Protein AF-A0A355U7W8-F1 (afdb_monomer_lite)

Radius of gyration: 29.79 Å; chains: 1; bounding box: 51×40×94 Å

pLDDT: mean 82.36, std 9.39, range [50.38, 96.31]

Sequence (197 aa):
SVRMRPAGIFSVNQQIDNDLMILPIEQMRQLLGYEDEVSGVEIRLVEGSTTKDVRTAIKHIQKELGPDFKVLDRFRQNPSLYKMMRYEKAAIYIILIFVIIIIALNIFGSITMLIIEKKDDIETFRSLGATDKMLRCTFTLEGWLISLLGLAAGLVIGIGFSLAQQHFGFIKMPGSFLVNAYPVILQWQDVLATIAG

Foldseek 3Di:
DDDDDDPDADDFDPVCRVPDDDDDPVVVCVVVVHDPDDPDDDDDDDPPDDPVNLVVVLVVVCVVVDDVDDRDDPCRVCVPVNVVVVVVVVVVVVVVVVVVVVVVVVVVVVLVVVCVVCVVVVVVVVVVVDDPVNVVVVSVVVVVVVVVVVLVVVLCVVVVVLVCCVVVQPAADPGPDPGGHDDDDDDVVVVVVSVVD

Secondary structure (DSSP, 8-state):
-----------S-HHHHTT-----HHHHHHHHT-SS--S----PPPTT--HHHHHHHHHHHHHHH-TTS----HHHH-HHHHHHHHHHHHHHHHHHHHHHHHHHHHHHHHHHHHHHHTHHHHHHHHHTT--HHHHHHHHHHHHHHHHHHHHHHHHHHHHHHHHHHHHH--SBPSSS-S--B------HHHHHHHHH-

Structure (mmCIF, N/CA/C/O backbone):
data_AF-A0A355U7W8-F1
#
_entry.id   AF-A0A355U7W8-F1
#
loop_
_atom_site.group_PDB
_atom_site.id
_atom_site.type_symbol
_atom_site.label_atom_id
_atom_site.label_alt_id
_atom_site.label_comp_id
_atom_site.label_asym_id
_atom_site.label_entity_id
_atom_site.label_seq_id
_atom_site.pdbx_PDB_ins_code
_atom_site.Cartn_x
_atom_site.Cartn_y
_atom_site.Cartn_z
_atom_site.occupancy
_atom_site.B_iso_or_equiv
_atom_site.auth_seq_id
_atom_site.auth_comp_id
_atom_site.auth_asym_id
_atom_site.auth_atom_id
_atom_site.pdbx_PDB_model_num
ATOM 1 N N . SER A 1 1 ? -21.796 -11.053 49.769 1.00 58.94 1 SER A N 1
ATOM 2 C CA . SER A 1 1 ? -21.151 -11.898 48.745 1.00 58.94 1 SER A CA 1
ATOM 3 C C . SER A 1 1 ? -22.095 -12.023 47.565 1.00 58.94 1 SER A C 1
ATOM 5 O O . SER A 1 1 ? -23.235 -12.437 47.747 1.00 58.94 1 SER A O 1
ATOM 7 N N . VAL A 1 2 ? -21.668 -11.606 46.374 1.00 71.81 2 VAL A N 1
ATOM 8 C CA . VAL A 1 2 ? -22.492 -11.730 45.163 1.00 71.81 2 VAL A CA 1
ATOM 9 C C . VAL A 1 2 ? -22.296 -13.143 44.613 1.00 71.81 2 VAL A C 1
ATOM 11 O O . VAL A 1 2 ? -21.166 -13.559 44.368 1.00 71.81 2 VAL A O 1
ATOM 14 N N . ARG A 1 3 ? -23.376 -13.922 44.491 1.00 76.38 3 ARG A N 1
ATOM 15 C CA . ARG A 1 3 ? -23.336 -15.273 43.910 1.00 76.38 3 ARG A CA 1
ATOM 16 C C . ARG A 1 3 ? -23.758 -15.190 42.452 1.00 76.38 3 ARG A C 1
ATOM 18 O O . ARG A 1 3 ? -24.881 -14.781 42.178 1.00 76.38 3 ARG A O 1
ATOM 25 N N . MET A 1 4 ? -22.887 -15.614 41.541 1.00 76.50 4 MET A N 1
ATOM 26 C CA . MET A 1 4 ? -23.181 -15.657 40.107 1.00 76.50 4 MET A CA 1
ATOM 27 C C . MET A 1 4 ? -22.922 -17.048 39.538 1.00 76.50 4 MET A C 1
ATOM 29 O O . MET A 1 4 ? -22.100 -17.803 40.058 1.00 76.50 4 MET A O 1
ATOM 33 N N . ARG A 1 5 ? -23.659 -17.393 38.480 1.00 83.06 5 ARG A N 1
ATOM 34 C CA . ARG A 1 5 ? -23.471 -18.624 37.708 1.00 83.06 5 ARG A CA 1
ATOM 35 C C . ARG A 1 5 ? -22.907 -18.262 36.333 1.00 83.06 5 ARG A C 1
ATOM 37 O O . ARG A 1 5 ? -23.399 -17.301 35.745 1.00 83.06 5 ARG A O 1
ATOM 44 N N . PRO A 1 6 ? -21.914 -19.002 35.817 1.00 84.56 6 PRO A N 1
ATOM 45 C CA . PRO A 1 6 ? -21.398 -18.761 34.477 1.00 84.56 6 PRO A CA 1
ATOM 46 C C . PRO A 1 6 ? -22.497 -19.030 33.442 1.00 84.56 6 PRO A C 1
ATOM 48 O O . PRO A 1 6 ? -23.112 -20.096 33.453 1.00 84.56 6 PRO A O 1
ATOM 51 N N . ALA A 1 7 ? -22.753 -18.052 32.571 1.00 85.56 7 ALA A N 1
ATOM 52 C CA . ALA A 1 7 ? -23.734 -18.166 31.487 1.00 85.56 7 ALA A CA 1
ATOM 53 C C . ALA A 1 7 ? -23.111 -18.693 30.181 1.00 85.56 7 ALA A C 1
ATOM 55 O O . ALA A 1 7 ? -23.798 -19.313 29.376 1.00 85.56 7 ALA A O 1
ATOM 56 N N . GLY A 1 8 ? -21.810 -18.471 29.978 1.00 83.62 8 GLY A N 1
ATOM 57 C CA . GLY A 1 8 ? -21.078 -18.899 28.792 1.00 83.62 8 GLY A CA 1
ATOM 58 C C . GLY A 1 8 ? -19.585 -18.620 28.921 1.00 83.62 8 GLY A C 1
ATOM 59 O O . GLY A 1 8 ? -19.156 -17.905 29.826 1.00 83.62 8 GLY A O 1
ATOM 60 N N . ILE A 1 9 ? -18.806 -19.203 28.015 1.00 83.12 9 ILE A N 1
ATOM 61 C CA . ILE A 1 9 ? -17.365 -18.980 27.888 1.00 83.12 9 ILE A CA 1
ATOM 62 C C . ILE A 1 9 ? -17.127 -18.507 26.458 1.00 83.12 9 ILE A C 1
ATOM 64 O O . ILE A 1 9 ? -17.680 -19.077 25.518 1.00 83.12 9 ILE A O 1
ATOM 68 N N . PHE A 1 10 ? -16.325 -17.462 26.298 1.00 78.12 10 PHE A N 1
ATOM 69 C CA . PHE A 1 10 ? -15.858 -16.992 25.000 1.00 78.12 10 PHE A CA 1
ATOM 70 C C . PHE A 1 10 ? -14.330 -16.995 25.007 1.00 78.12 10 PHE A C 1
ATOM 72 O O . PHE A 1 10 ? -13.718 -16.847 26.062 1.00 78.12 10 PHE A O 1
ATOM 79 N N . SER A 1 11 ? -13.728 -17.200 23.839 1.00 74.25 11 SER A N 1
ATOM 80 C CA . SER A 1 11 ? -12.277 -17.160 23.672 1.00 74.25 11 SER A CA 1
ATOM 81 C C . SER A 1 11 ? -11.942 -16.319 22.453 1.00 74.25 11 SER A C 1
ATOM 83 O O . SER A 1 11 ? -12.490 -16.539 21.370 1.00 74.25 11 SER A O 1
ATOM 85 N N . VAL A 1 12 ? -11.088 -15.317 22.655 1.00 69.88 12 VAL A N 1
ATOM 86 C CA . VAL A 1 12 ? -10.624 -14.404 21.602 1.00 69.88 12 VAL A CA 1
ATOM 87 C C . VAL A 1 12 ? -9.103 -14.455 21.514 1.00 69.88 12 VAL A C 1
ATOM 89 O O . VAL A 1 12 ? -8.547 -14.597 20.426 1.00 69.88 12 VAL A O 1
ATOM 92 N N . ASN A 1 13 ? -8.416 -14.342 22.651 1.00 64.81 13 ASN A N 1
ATOM 93 C CA . ASN A 1 13 ? -6.959 -14.396 22.744 1.00 64.81 13 ASN A CA 1
ATOM 94 C C . ASN A 1 13 ? -6.570 -14.691 24.198 1.00 64.81 13 ASN A C 1
ATOM 96 O O . ASN A 1 13 ? -7.091 -14.040 25.096 1.00 64.81 13 ASN A O 1
ATOM 100 N N . GLN A 1 14 ? -5.589 -15.569 24.430 1.00 66.88 14 GLN A N 1
ATOM 101 C CA . GLN A 1 14 ? -5.079 -15.924 25.765 1.00 66.8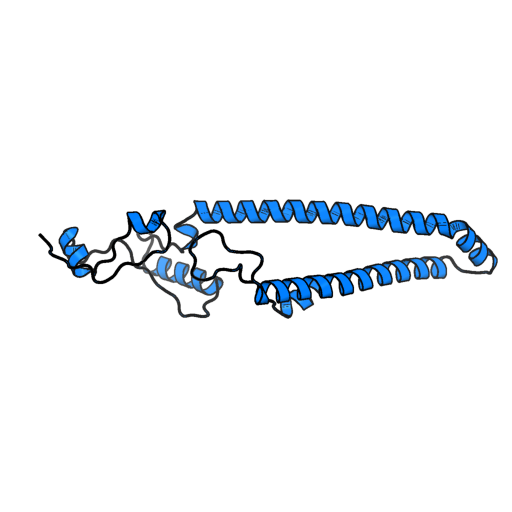8 14 GLN A CA 1
ATOM 102 C C . GLN A 1 14 ? -4.806 -14.724 26.686 1.00 66.88 14 GLN A C 1
ATOM 104 O O . GLN A 1 14 ? -5.043 -14.813 27.885 1.00 66.88 14 GLN A O 1
ATOM 109 N N . GLN A 1 15 ? -4.319 -13.600 26.150 1.00 60.69 15 GLN A N 1
ATOM 110 C CA . GLN A 1 15 ? -4.075 -12.392 26.951 1.00 60.69 15 GLN A CA 1
ATOM 111 C C . GLN A 1 15 ? -5.350 -11.709 27.453 1.00 60.69 15 GLN A C 1
ATOM 113 O O . GLN A 1 15 ? -5.332 -11.113 28.520 1.00 60.69 15 GLN A O 1
ATOM 118 N N . ILE A 1 16 ? -6.435 -11.765 26.684 1.00 66.25 16 ILE A N 1
ATOM 119 C CA . ILE A 1 16 ? -7.718 -11.161 27.059 1.00 66.25 16 ILE A CA 1
ATOM 120 C C . ILE A 1 16 ? -8.519 -12.151 27.908 1.00 66.25 16 ILE A C 1
ATOM 122 O O . ILE A 1 16 ? -9.101 -11.769 28.916 1.00 66.25 16 ILE A O 1
ATOM 126 N N . ASP A 1 17 ? -8.503 -13.427 27.529 1.00 75.75 17 ASP A N 1
ATOM 127 C CA . ASP A 1 17 ? -9.322 -14.478 28.133 1.00 75.75 17 ASP A CA 1
ATOM 128 C C . ASP A 1 17 ? -8.963 -14.739 29.611 1.00 75.75 17 ASP A C 1
ATOM 130 O O . ASP A 1 17 ? -9.827 -15.143 30.385 1.00 75.75 17 ASP A O 1
ATOM 134 N N . ASN A 1 18 ? -7.712 -14.487 30.019 1.00 76.00 18 ASN A N 1
ATOM 135 C CA . ASN A 1 18 ? -7.270 -14.700 31.402 1.00 76.00 18 ASN A CA 1
ATOM 136 C C . ASN A 1 18 ? -7.756 -13.619 32.382 1.00 76.00 18 ASN A C 1
ATOM 138 O O . ASN A 1 18 ? -7.948 -13.921 33.558 1.00 76.00 18 ASN A O 1
ATOM 142 N N . ASP A 1 19 ? -7.976 -12.390 31.905 1.00 78.38 19 ASP A N 1
ATOM 143 C CA . ASP A 1 19 ? -8.228 -11.226 32.768 1.00 78.38 19 ASP A CA 1
ATOM 144 C C . ASP A 1 19 ? -9.628 -10.613 32.569 1.00 78.38 19 ASP A C 1
ATOM 146 O O . ASP A 1 19 ? -10.032 -9.717 33.315 1.00 78.38 19 ASP A O 1
ATOM 150 N N . LEU A 1 20 ? -10.391 -11.074 31.570 1.00 81.88 20 LEU A N 1
ATOM 151 C CA . LEU A 1 20 ? -11.679 -10.488 31.207 1.00 81.88 20 LEU A CA 1
ATOM 152 C C . LEU A 1 20 ? -12.860 -11.300 31.755 1.00 81.88 20 LEU A C 1
ATOM 154 O O . LEU A 1 20 ? -13.132 -12.418 31.324 1.00 81.88 20 LEU A O 1
ATOM 158 N N . MET A 1 21 ? -13.639 -10.682 32.644 1.00 83.19 21 MET A N 1
ATOM 159 C CA . MET A 1 21 ? -14.931 -11.196 33.102 1.00 83.19 21 MET A CA 1
ATOM 160 C C . MET A 1 21 ? -16.037 -10.197 32.757 1.00 83.19 21 MET A C 1
ATOM 162 O O . MET A 1 21 ? -15.952 -9.024 33.115 1.00 83.19 21 MET A O 1
ATOM 166 N N . ILE A 1 22 ? -17.085 -10.660 32.072 1.00 86.44 22 ILE A N 1
ATOM 167 C CA . ILE A 1 22 ? -18.239 -9.829 31.704 1.00 86.44 22 ILE A CA 1
ATOM 168 C C . ILE A 1 22 ? -19.376 -10.106 32.683 1.00 86.44 22 ILE A C 1
ATOM 170 O O . ILE A 1 22 ? -19.817 -11.245 32.829 1.00 86.44 22 ILE A O 1
ATOM 174 N N . LEU A 1 23 ? -19.851 -9.051 33.338 1.00 88.19 23 LEU A N 1
ATOM 175 C CA . LEU A 1 23 ? -20.920 -9.079 34.333 1.00 88.19 23 LEU A CA 1
ATOM 176 C C . LEU A 1 23 ? -21.924 -7.960 34.019 1.00 88.19 23 LEU A C 1
ATOM 178 O O . LEU A 1 23 ? -21.521 -6.947 33.440 1.00 88.19 23 LEU A O 1
ATOM 182 N N . PRO A 1 24 ? -23.207 -8.090 34.399 1.00 88.75 24 PRO A N 1
ATOM 183 C CA . PRO A 1 24 ? -24.126 -6.968 34.295 1.00 88.75 24 PRO A CA 1
ATOM 184 C C . PRO A 1 24 ? -23.727 -5.848 35.275 1.00 88.75 24 PRO A C 1
ATOM 186 O O . PRO A 1 24 ? -23.077 -6.071 36.306 1.00 88.75 24 PRO A O 1
ATOM 189 N N . ILE A 1 25 ? -24.039 -4.609 34.893 1.00 88.06 25 ILE A N 1
ATOM 190 C CA . ILE A 1 25 ? -23.455 -3.409 35.503 1.00 88.06 25 ILE A CA 1
ATOM 191 C C . ILE A 1 25 ? -23.903 -3.220 36.951 1.00 88.06 25 ILE A C 1
ATOM 193 O O . ILE A 1 25 ? -23.119 -2.776 37.787 1.00 88.06 25 ILE A O 1
ATOM 197 N N . GLU A 1 26 ? -25.126 -3.624 37.276 1.00 88.06 26 GLU A N 1
ATOM 198 C CA . GLU A 1 26 ? -25.707 -3.519 38.610 1.00 88.06 26 GLU A CA 1
ATOM 199 C C . GLU A 1 26 ? -24.916 -4.357 39.620 1.00 88.06 26 GLU A C 1
ATOM 201 O O . GLU A 1 26 ? -24.630 -3.902 40.729 1.00 88.06 26 GLU A O 1
ATOM 206 N N . GLN A 1 27 ? -24.499 -5.567 39.233 1.00 87.94 27 GLN A N 1
ATOM 207 C CA . GLN A 1 27 ? -23.702 -6.423 40.109 1.00 87.94 27 GLN A CA 1
ATOM 208 C C . GLN A 1 27 ? -22.259 -5.934 40.201 1.00 87.94 27 GLN A C 1
ATOM 210 O O . GLN A 1 27 ? -21.664 -6.020 41.274 1.00 87.94 27 GLN A O 1
ATOM 215 N N . MET A 1 28 ? -21.698 -5.401 39.111 1.00 88.00 28 MET A N 1
ATOM 216 C CA . MET A 1 28 ? -20.361 -4.807 39.147 1.00 88.00 28 MET A CA 1
ATOM 217 C C . MET A 1 28 ? -20.319 -3.585 40.074 1.00 88.00 28 MET A C 1
ATOM 219 O O . MET A 1 28 ? -19.401 -3.465 40.883 1.00 88.00 28 MET A O 1
ATOM 223 N N . ARG A 1 29 ? -21.346 -2.727 40.027 1.00 89.25 29 ARG A N 1
ATOM 224 C CA . ARG A 1 29 ? -21.512 -1.590 40.945 1.00 89.25 29 ARG A CA 1
ATOM 225 C C . ARG A 1 29 ? -21.573 -2.051 42.399 1.00 89.25 29 ARG A C 1
ATOM 227 O O . ARG A 1 29 ? -20.824 -1.542 43.226 1.00 89.25 29 ARG A O 1
ATOM 234 N N . GLN A 1 30 ? -22.355 -3.092 42.696 1.00 87.62 30 GLN A N 1
ATOM 235 C CA . GLN A 1 30 ? -22.422 -3.665 44.044 1.00 87.62 30 GLN A CA 1
ATOM 236 C C . GLN A 1 30 ? -21.077 -4.251 44.518 1.00 87.62 30 GLN A C 1
ATOM 238 O O . GLN A 1 30 ? -20.753 -4.160 45.700 1.00 87.62 30 GLN A O 1
ATOM 243 N N . LEU A 1 31 ? -20.298 -4.859 43.617 1.00 86.50 31 LEU A N 1
ATOM 244 C CA . LEU A 1 31 ? -18.975 -5.412 43.930 1.00 86.50 31 LEU A CA 1
ATOM 245 C C . LEU A 1 31 ? -17.923 -4.326 44.185 1.00 86.50 31 LEU A C 1
ATOM 247 O O . LEU A 1 31 ? -17.074 -4.509 45.054 1.00 86.50 31 LEU A O 1
ATOM 251 N N . LEU A 1 32 ? -17.979 -3.219 43.441 1.00 86.75 32 LEU A N 1
ATOM 252 C CA . LEU A 1 32 ? -17.056 -2.086 43.573 1.00 86.75 32 LEU A CA 1
ATOM 253 C C . LEU A 1 32 ? -17.478 -1.071 44.646 1.00 86.75 32 LEU A C 1
ATOM 255 O O . LEU A 1 32 ? -16.682 -0.207 45.002 1.00 86.75 32 LEU A O 1
ATOM 259 N N . GLY A 1 33 ? -18.703 -1.176 45.170 1.00 87.75 33 GLY A N 1
ATOM 260 C CA . GLY A 1 33 ? -19.258 -0.212 46.120 1.00 87.75 33 GLY A CA 1
ATOM 261 C C . GLY A 1 33 ? -19.693 1.105 45.472 1.00 87.75 33 GLY A C 1
ATOM 262 O O . GLY A 1 33 ? -19.694 2.133 46.140 1.00 87.75 33 GLY A O 1
ATOM 263 N N . TYR A 1 34 ? -20.039 1.085 44.184 1.00 88.81 34 TYR A N 1
ATOM 264 C CA . TYR A 1 34 ? -20.578 2.241 43.466 1.00 88.81 34 TYR A CA 1
ATOM 265 C C . TYR A 1 34 ? -22.101 2.284 43.578 1.00 88.81 34 TYR A C 1
ATOM 267 O O . TYR A 1 34 ? -22.757 1.247 43.481 1.00 88.81 34 TYR A O 1
ATOM 275 N N . GLU A 1 35 ? -22.665 3.484 43.728 1.00 81.69 35 GLU A N 1
ATOM 276 C CA . GLU A 1 35 ? -24.120 3.672 43.685 1.00 81.69 35 GLU A CA 1
ATOM 277 C C . GLU A 1 35 ? -24.606 3.870 42.245 1.00 81.69 35 GLU A C 1
ATOM 279 O O . GLU A 1 35 ? -25.330 3.025 41.717 1.00 81.69 35 GLU A O 1
ATOM 284 N N . ASP A 1 36 ? -24.141 4.925 41.568 1.00 85.12 36 ASP A N 1
ATOM 285 C CA . ASP A 1 36 ? -24.513 5.203 40.169 1.00 85.12 36 ASP A CA 1
ATOM 286 C C . ASP A 1 36 ? -23.322 5.552 39.255 1.00 85.12 36 ASP A C 1
ATOM 288 O O . ASP A 1 36 ? -23.472 5.874 38.077 1.00 85.12 36 ASP A O 1
ATOM 292 N N . GLU A 1 37 ? -22.103 5.444 39.776 1.00 85.38 37 GLU A N 1
ATOM 293 C CA . GLU A 1 37 ? -20.884 5.792 39.050 1.00 85.38 37 GLU A CA 1
ATOM 294 C C . GLU A 1 37 ? -20.506 4.722 38.011 1.00 85.38 37 GLU A C 1
ATOM 296 O O . GLU A 1 37 ? -20.802 3.528 38.153 1.00 85.38 37 GLU A O 1
ATOM 301 N N . VAL A 1 38 ? -19.832 5.157 36.942 1.00 85.88 38 VAL A N 1
ATOM 302 C CA . VAL A 1 38 ? -19.275 4.286 35.899 1.00 85.88 38 VAL A CA 1
ATOM 303 C C . VAL A 1 38 ? -17.861 4.735 35.548 1.00 85.88 38 VAL A C 1
ATOM 305 O O . VAL A 1 38 ? -17.587 5.926 35.432 1.00 85.88 38 VAL A O 1
ATOM 308 N N . SER A 1 39 ? -16.950 3.781 35.351 1.00 84.81 39 SER A N 1
ATOM 309 C CA . SER A 1 39 ? -15.549 4.088 35.020 1.00 84.81 39 SER A CA 1
ATOM 310 C C . SER A 1 39 ? -15.367 4.603 33.587 1.00 84.81 39 SER A C 1
ATOM 312 O O . SER A 1 39 ? -14.368 5.250 33.280 1.00 84.81 39 SER A O 1
ATOM 314 N N . GLY A 1 40 ? -16.314 4.311 32.695 1.00 85.38 40 GLY A N 1
ATOM 315 C CA . GLY A 1 40 ? -16.285 4.756 31.310 1.00 85.38 40 GLY A CA 1
ATOM 316 C C . GLY A 1 40 ? -17.545 4.349 30.558 1.00 85.38 40 GLY A C 1
ATOM 317 O O . GLY A 1 40 ? -18.236 3.407 30.941 1.00 85.38 40 GLY A O 1
ATOM 318 N N . VAL A 1 41 ? -17.829 5.072 29.478 1.00 85.38 41 VAL A N 1
ATOM 319 C CA . VAL A 1 41 ? -18.946 4.789 28.576 1.00 85.38 41 VAL A CA 1
ATOM 320 C C . VAL A 1 41 ? -18.375 4.497 27.199 1.00 85.38 41 VAL A C 1
ATOM 322 O O . VAL A 1 41 ? -17.641 5.311 26.635 1.00 85.38 41 VAL A O 1
ATOM 325 N N . GLU A 1 42 ? -18.706 3.331 26.655 1.00 86.38 42 GLU A N 1
ATOM 326 C CA . GLU A 1 42 ? -18.348 2.972 25.289 1.00 86.38 42 GLU A CA 1
ATOM 327 C C . GLU A 1 42 ? -19.497 3.340 24.348 1.00 86.38 42 GLU A C 1
ATOM 329 O O . GLU A 1 42 ? -20.623 2.871 24.501 1.00 86.38 42 GLU A O 1
ATOM 334 N N . ILE A 1 43 ? -19.213 4.192 23.363 1.00 84.31 43 ILE A N 1
ATOM 335 C CA . ILE A 1 43 ? -20.191 4.612 22.358 1.00 84.31 43 ILE A CA 1
ATOM 336 C C . ILE A 1 43 ? -19.815 3.963 21.032 1.00 84.31 43 ILE A C 1
ATOM 338 O O . ILE A 1 43 ? -18.744 4.217 20.474 1.00 84.31 43 ILE A O 1
ATOM 342 N N . ARG A 1 44 ? -20.720 3.139 20.505 1.00 83.81 44 ARG A N 1
ATOM 343 C CA . ARG A 1 44 ? -20.585 2.539 19.179 1.00 83.81 44 ARG A CA 1
ATOM 344 C C . ARG A 1 44 ? -21.365 3.365 18.161 1.00 83.81 44 ARG A C 1
ATOM 346 O O . ARG A 1 44 ? -22.558 3.591 18.325 1.00 83.81 44 ARG A O 1
ATOM 353 N N . LEU A 1 45 ? -20.681 3.811 17.112 1.00 82.06 45 LEU A N 1
ATOM 354 C CA . LEU A 1 45 ? -21.309 4.493 15.979 1.00 82.06 45 LEU A CA 1
ATOM 355 C C . LEU A 1 45 ? -22.011 3.484 15.062 1.00 82.06 45 LEU A C 1
ATOM 357 O O . LEU A 1 45 ? -21.640 2.310 15.023 1.00 82.06 45 LEU A O 1
ATOM 361 N N . VAL A 1 46 ? -23.013 3.965 14.325 1.00 85.31 46 VAL A N 1
ATOM 362 C CA . VAL A 1 46 ? -23.785 3.169 13.359 1.00 85.31 46 VAL A CA 1
ATOM 363 C C . VAL A 1 46 ? -22.866 2.620 12.260 1.00 85.31 46 VAL A C 1
ATOM 365 O O . VAL A 1 46 ? -21.919 3.286 11.828 1.00 85.31 46 VAL A O 1
ATOM 368 N N . GLU A 1 47 ? -23.146 1.396 11.808 1.00 75.56 47 GLU A N 1
ATOM 369 C CA . GLU A 1 47 ? -22.422 0.759 10.705 1.00 75.56 47 GLU A CA 1
ATOM 370 C C . GLU A 1 47 ? -22.431 1.652 9.450 1.00 75.56 47 GLU A C 1
ATOM 372 O O . GLU A 1 47 ? -23.463 2.194 9.063 1.00 75.56 47 GLU A O 1
ATOM 377 N N . GLY A 1 48 ? -21.258 1.848 8.837 1.00 70.75 48 GLY A N 1
ATOM 378 C CA . GLY A 1 48 ? -21.069 2.754 7.693 1.00 70.75 48 GLY A CA 1
ATOM 379 C C . GLY A 1 48 ? -20.506 4.141 8.033 1.00 70.75 48 GLY A C 1
ATOM 380 O O . GLY A 1 48 ? -20.186 4.903 7.124 1.00 70.75 48 GLY A O 1
ATOM 381 N N . SER A 1 49 ? -20.315 4.474 9.315 1.00 74.81 49 SER A N 1
ATOM 382 C CA . SER A 1 49 ? -19.662 5.731 9.713 1.00 74.81 49 SER A CA 1
ATOM 383 C C . SER A 1 49 ? -18.197 5.802 9.250 1.00 74.81 49 SER A C 1
ATOM 385 O O . SER A 1 49 ? -17.424 4.855 9.436 1.00 74.81 49 SER A O 1
ATOM 387 N N . THR A 1 50 ? -17.786 6.937 8.685 1.00 74.38 50 THR A N 1
ATOM 388 C CA . THR A 1 50 ? -16.420 7.170 8.196 1.00 74.38 50 THR A CA 1
ATOM 389 C C . THR A 1 50 ? -15.486 7.574 9.344 1.00 74.38 50 THR A C 1
ATOM 391 O O . THR A 1 50 ? -15.902 8.122 10.364 1.00 74.38 50 THR A O 1
ATOM 394 N N . THR A 1 51 ? -14.171 7.401 9.172 1.00 73.50 51 THR A N 1
ATOM 395 C CA . THR A 1 51 ? -13.145 7.888 10.123 1.00 73.50 51 THR A CA 1
ATOM 396 C C . THR A 1 51 ? -13.234 9.393 10.417 1.00 73.50 51 THR A C 1
ATOM 398 O O . THR A 1 51 ? -12.811 9.842 11.485 1.00 73.50 51 THR A O 1
ATOM 401 N N . LYS A 1 52 ? -13.791 10.181 9.489 1.00 77.31 52 LYS A N 1
ATOM 402 C CA . LYS A 1 52 ? -14.096 11.603 9.690 1.00 77.31 52 LYS A CA 1
ATOM 403 C C . LYS A 1 52 ? -15.233 11.797 10.695 1.00 77.31 52 LYS A C 1
ATOM 405 O O . LYS A 1 52 ? -15.086 12.622 11.592 1.00 77.31 52 LYS A O 1
ATOM 410 N N . ASP A 1 53 ? -16.287 10.993 10.607 1.00 80.38 53 ASP A N 1
ATOM 411 C CA . ASP A 1 53 ? -17.462 11.075 11.482 1.00 80.38 53 ASP A CA 1
ATOM 412 C C . ASP A 1 53 ? -17.089 10.752 12.929 1.00 80.38 53 ASP A C 1
ATOM 414 O O . ASP A 1 53 ? -17.465 11.480 13.843 1.00 80.38 53 ASP A O 1
ATOM 418 N N . VAL A 1 54 ? -16.228 9.746 13.125 1.00 79.94 54 VAL A N 1
ATOM 419 C CA . VAL A 1 54 ? -15.657 9.398 14.439 1.00 79.94 54 VAL A CA 1
ATOM 420 C C . VAL A 1 54 ? -14.942 10.600 15.063 1.00 79.94 54 VAL A C 1
ATOM 422 O O . VAL A 1 54 ? -15.155 10.928 16.228 1.00 79.94 54 VAL A O 1
ATOM 425 N N . ARG A 1 55 ? -14.096 11.297 14.291 1.00 81.44 55 ARG A N 1
ATOM 426 C CA . ARG A 1 55 ? -13.352 12.466 14.788 1.00 81.44 55 ARG A CA 1
ATOM 427 C C . ARG A 1 55 ? -14.273 13.636 15.118 1.00 81.44 55 ARG A C 1
ATOM 429 O O . ARG A 1 55 ? -14.009 14.345 16.088 1.00 81.44 55 ARG A O 1
ATOM 436 N N . THR A 1 56 ? -15.314 13.853 14.320 1.00 83.69 56 THR A N 1
ATOM 437 C CA . THR A 1 56 ? -16.303 14.909 14.561 1.00 83.69 56 THR A CA 1
ATOM 438 C C . THR A 1 56 ? -17.120 14.610 15.814 1.00 83.69 56 THR A C 1
ATOM 440 O O . THR A 1 56 ? -17.235 15.483 16.670 1.00 83.69 56 THR A O 1
ATOM 443 N N . ALA A 1 57 ? -17.580 13.366 15.979 1.00 83.31 57 ALA A N 1
ATOM 444 C CA . ALA A 1 57 ? -18.291 12.913 17.172 1.00 83.31 57 ALA A CA 1
ATOM 445 C C . ALA A 1 57 ? -17.439 13.096 18.434 1.00 83.31 57 ALA A C 1
ATOM 447 O O . ALA A 1 57 ? -17.895 13.711 19.390 1.00 83.31 57 ALA A O 1
ATOM 448 N N . ILE A 1 58 ? -16.168 12.677 18.411 1.00 84.00 58 ILE A N 1
ATOM 449 C CA . ILE A 1 58 ? -15.245 12.870 19.542 1.00 84.00 58 ILE A CA 1
ATOM 450 C C . ILE A 1 58 ? -15.113 14.348 19.905 1.00 84.00 58 ILE A C 1
ATOM 452 O O . ILE A 1 58 ? -15.172 14.696 21.078 1.00 84.00 58 ILE A O 1
ATOM 456 N N . LYS A 1 59 ? -14.952 15.231 18.911 1.00 84.06 59 LYS A N 1
ATOM 457 C CA . LYS A 1 59 ? -14.855 16.677 19.156 1.00 84.06 59 LYS A CA 1
ATOM 458 C C . LYS A 1 59 ? -16.139 17.254 19.747 1.00 84.06 59 LYS A C 1
ATOM 460 O O . LYS A 1 59 ? -16.048 18.102 20.627 1.00 84.06 59 LYS A O 1
ATOM 465 N N . HIS A 1 60 ? -17.303 16.825 19.263 1.00 85.69 60 HIS A N 1
ATOM 466 C CA . HIS A 1 60 ? -18.597 17.274 19.777 1.00 85.69 60 HIS A CA 1
ATOM 467 C C . HIS A 1 60 ? -18.806 16.815 21.222 1.00 85.69 60 HIS A C 1
ATOM 469 O O . HIS A 1 60 ? -19.035 17.646 22.092 1.00 85.69 60 HIS A O 1
ATOM 475 N N . ILE A 1 61 ? -18.605 15.525 21.489 1.00 85.38 61 ILE A N 1
ATOM 476 C CA . ILE A 1 61 ? -18.737 14.924 22.822 1.00 85.38 61 ILE A CA 1
ATOM 477 C C . ILE A 1 61 ? -17.762 15.593 23.801 1.00 85.38 61 ILE A C 1
ATOM 479 O O . ILE A 1 61 ? -18.158 16.015 24.881 1.00 85.38 61 ILE A O 1
ATOM 483 N N . GLN A 1 62 ? -16.502 15.789 23.404 1.00 84.81 62 GLN A N 1
ATOM 484 C CA . GLN A 1 62 ? -15.508 16.477 24.232 1.00 84.81 62 GLN A CA 1
ATOM 485 C C . GLN A 1 62 ? -15.892 17.938 24.524 1.00 84.81 62 GLN A C 1
ATOM 487 O O . GLN A 1 62 ? -15.569 18.457 25.589 1.00 84.81 62 GLN A O 1
ATOM 492 N N . LYS A 1 63 ? -16.561 18.614 23.583 1.00 85.75 63 LYS A N 1
ATOM 4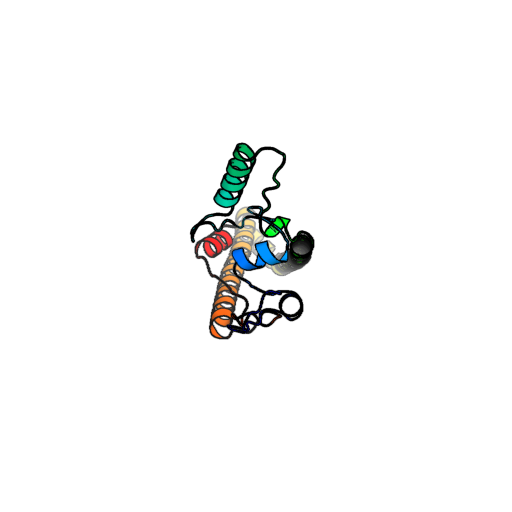93 C CA . LYS A 1 63 ? -17.025 19.993 23.768 1.00 85.75 63 LYS A CA 1
ATOM 494 C C . LYS A 1 63 ? -18.191 20.069 24.756 1.00 85.75 63 LYS A C 1
ATOM 496 O O . LYS A 1 63 ? -18.255 21.033 25.510 1.00 85.75 63 LYS A O 1
ATOM 501 N N . GLU A 1 64 ? -19.083 19.083 24.750 1.00 86.25 64 GLU A N 1
ATOM 502 C CA . GLU A 1 64 ? -20.247 19.038 25.643 1.00 86.25 64 GLU A CA 1
ATOM 503 C C . GLU A 1 64 ? -19.899 18.565 27.060 1.00 86.25 64 GLU A C 1
ATOM 505 O O . GLU A 1 64 ? -20.404 19.130 28.024 1.00 86.25 64 GLU A O 1
ATOM 510 N N . LEU A 1 65 ? -19.005 17.580 27.203 1.00 83.38 65 LEU A N 1
ATOM 511 C CA . LEU A 1 65 ? -18.591 17.035 28.506 1.00 83.38 65 LEU A CA 1
ATOM 512 C C . LEU A 1 65 ? -17.514 17.868 29.220 1.00 83.38 65 LEU A C 1
ATOM 514 O O . LEU A 1 65 ? -17.278 17.674 30.409 1.00 83.38 65 LEU A O 1
ATOM 518 N N . GLY A 1 66 ? -16.856 18.794 28.519 1.00 82.00 66 GLY A N 1
ATOM 519 C CA . GLY A 1 66 ? -15.812 19.639 29.096 1.00 82.00 66 GLY A CA 1
ATOM 520 C C . GLY A 1 66 ? -14.438 18.953 29.223 1.00 82.00 66 GLY A C 1
ATOM 521 O O . GLY A 1 66 ? -14.206 17.884 28.651 1.00 82.00 66 GLY A O 1
ATOM 522 N N . PRO A 1 67 ? -13.471 19.597 29.908 1.00 79.31 67 PRO A N 1
ATOM 523 C CA . PRO A 1 67 ? -12.077 19.144 29.978 1.00 79.31 67 PRO A CA 1
ATOM 524 C C . PRO A 1 67 ? -11.824 18.000 30.974 1.00 79.31 67 PRO A C 1
ATOM 526 O O . PRO A 1 67 ? -10.786 17.345 30.876 1.00 79.31 67 PRO A O 1
ATOM 529 N N . ASP A 1 68 ? -12.751 17.744 31.899 1.00 81.50 68 ASP A N 1
ATOM 530 C CA . ASP A 1 68 ? -12.582 16.742 32.963 1.00 81.50 68 ASP A CA 1
ATOM 531 C C . ASP A 1 68 ? -12.723 15.301 32.448 1.00 81.50 68 ASP A C 1
ATOM 533 O O . ASP A 1 68 ? -12.181 14.359 33.029 1.00 81.50 68 ASP A O 1
ATOM 537 N N . PHE A 1 69 ? -13.386 15.122 31.304 1.00 79.62 69 PHE A N 1
ATOM 538 C CA . PHE A 1 69 ? -13.557 13.829 30.650 1.00 79.62 69 PHE A CA 1
ATOM 539 C C . PHE A 1 69 ? -12.595 13.678 29.473 1.00 79.62 69 PHE A C 1
ATOM 541 O O . PHE A 1 69 ? -12.390 14.602 28.690 1.00 79.62 69 PHE A O 1
ATOM 548 N N . LYS A 1 70 ? -12.015 12.486 29.298 1.00 81.44 70 LYS A N 1
ATOM 549 C CA . LYS A 1 70 ? -11.176 12.162 28.133 1.00 81.44 70 LYS A CA 1
ATOM 550 C C . LYS A 1 70 ? -11.948 11.297 27.152 1.00 81.44 70 LYS A C 1
ATOM 552 O O . LYS A 1 70 ? -12.150 10.111 27.398 1.00 81.44 70 LYS A O 1
ATOM 557 N N . VAL A 1 71 ? -12.303 11.861 26.002 1.00 82.69 71 VAL A N 1
ATOM 558 C CA . VAL A 1 71 ? -12.912 11.097 24.910 1.00 82.69 71 VAL A CA 1
ATOM 559 C C . VAL A 1 71 ? -11.801 10.512 24.034 1.00 82.69 71 VAL A C 1
ATOM 561 O O . VAL A 1 71 ? -11.115 11.223 23.291 1.00 82.69 71 VAL A O 1
ATOM 564 N N . LEU A 1 72 ? -11.585 9.201 24.147 1.00 80.00 72 LEU A N 1
ATOM 565 C CA . LEU A 1 72 ? -10.568 8.462 23.395 1.00 80.00 72 LEU A CA 1
ATOM 566 C C . LEU A 1 72 ? -11.229 7.541 22.368 1.00 80.00 72 LEU A C 1
ATOM 568 O O . LEU A 1 72 ? -12.249 6.921 22.647 1.00 80.00 72 LEU A O 1
ATOM 572 N N . ASP A 1 73 ? -10.627 7.428 21.183 1.00 79.44 73 ASP A N 1
ATOM 573 C CA . ASP A 1 73 ? -10.989 6.379 20.233 1.00 79.44 73 ASP A CA 1
ATOM 574 C C . ASP A 1 73 ? -10.241 5.077 20.550 1.00 79.44 73 ASP A C 1
ATOM 576 O O . ASP A 1 73 ? -9.223 5.064 21.250 1.00 79.44 73 ASP A O 1
ATOM 580 N N . ARG A 1 74 ? -10.713 3.973 19.957 1.00 73.31 74 ARG A N 1
ATOM 581 C CA . ARG A 1 74 ? -10.073 2.650 20.063 1.00 73.31 74 ARG A CA 1
ATOM 582 C C . ARG A 1 74 ? -8.567 2.681 19.756 1.00 73.31 74 ARG A C 1
ATOM 584 O O . ARG A 1 74 ? -7.791 1.916 20.320 1.00 73.31 74 ARG A O 1
ATOM 591 N N . PHE A 1 75 ? -8.152 3.570 18.850 1.00 68.12 75 PHE A N 1
ATOM 592 C CA . PHE A 1 75 ? -6.764 3.701 18.413 1.00 68.12 75 PHE A CA 1
ATOM 593 C C . PHE A 1 75 ? -5.894 4.390 19.469 1.00 68.12 75 PHE A C 1
ATOM 595 O O . PHE A 1 75 ? -4.739 4.009 19.657 1.00 68.12 75 PHE A O 1
ATOM 602 N N . ARG A 1 76 ? -6.434 5.385 20.181 1.00 71.50 76 ARG A N 1
ATOM 603 C CA . ARG A 1 76 ? -5.754 6.083 21.281 1.00 71.50 76 ARG A CA 1
ATOM 604 C C . ARG A 1 76 ? -5.737 5.286 22.576 1.00 71.50 76 ARG A C 1
ATOM 606 O O . ARG A 1 76 ? -4.831 5.508 23.371 1.00 71.50 76 ARG A O 1
ATOM 613 N N . GLN A 1 77 ? -6.687 4.374 22.781 1.00 71.75 77 GLN A N 1
ATOM 614 C CA . GLN A 1 77 ? -6.687 3.471 23.938 1.00 71.75 77 GLN A CA 1
ATOM 615 C C . GLN A 1 77 ? -5.517 2.475 23.899 1.00 71.75 77 GLN A C 1
ATOM 617 O O . GLN A 1 77 ? -4.981 2.135 24.946 1.00 71.75 77 GLN A O 1
ATOM 622 N N . ASN A 1 78 ? -5.058 2.076 22.704 1.00 71.75 78 ASN A N 1
ATOM 623 C CA . ASN A 1 78 ? -3.926 1.159 22.525 1.00 71.75 78 ASN A CA 1
ATOM 624 C C . ASN A 1 78 ? -2.808 1.781 21.667 1.00 71.75 78 ASN A C 1
ATOM 626 O O . ASN A 1 78 ? -2.576 1.373 20.522 1.00 71.75 78 ASN A O 1
ATOM 630 N N . PRO A 1 79 ? -2.073 2.774 22.203 1.00 69.44 79 PRO A N 1
ATOM 631 C CA . PRO A 1 79 ? -1.078 3.511 21.433 1.00 69.44 79 PRO A CA 1
ATOM 632 C C . PRO A 1 79 ? 0.129 2.652 21.033 1.00 69.44 79 PRO A C 1
ATOM 634 O O . PRO A 1 79 ? 0.768 2.957 20.029 1.00 69.44 79 PRO A O 1
ATOM 637 N N . SER A 1 80 ? 0.458 1.596 21.784 1.00 72.12 80 SER A N 1
ATOM 638 C CA . SER A 1 80 ? 1.559 0.667 21.485 1.00 72.12 80 SER A CA 1
ATOM 639 C C . SER A 1 80 ? 1.285 -0.155 20.224 1.00 72.12 80 SER A C 1
ATOM 641 O O . SER A 1 80 ? 2.104 -0.136 19.305 1.00 72.12 80 SER A O 1
ATOM 643 N N . LEU A 1 81 ? 0.109 -0.787 20.137 1.00 69.50 81 LEU A N 1
ATOM 644 C CA . LEU A 1 81 ? -0.321 -1.550 18.961 1.00 69.50 81 LEU A CA 1
ATOM 645 C C . LEU A 1 81 ? -0.371 -0.657 17.718 1.00 69.50 81 LEU A C 1
ATOM 647 O O . LEU A 1 81 ? 0.166 -1.009 16.670 1.00 69.50 81 LEU A O 1
ATOM 651 N N . TYR A 1 82 ? -0.935 0.547 17.843 1.00 71.12 82 TYR A N 1
ATOM 652 C CA . TYR A 1 82 ? -1.006 1.476 16.717 1.00 71.12 82 TYR A CA 1
ATOM 653 C C . TYR A 1 82 ? 0.372 1.975 16.263 1.00 71.12 82 TYR A C 1
ATOM 655 O O . TYR A 1 82 ? 0.645 2.044 15.062 1.00 71.12 82 TYR A O 1
ATOM 663 N N . LYS A 1 83 ? 1.259 2.323 17.206 1.00 74.94 83 LYS A N 1
ATOM 664 C CA . LYS A 1 83 ? 2.639 2.711 16.884 1.00 74.94 83 LYS A CA 1
ATOM 665 C C . LYS A 1 83 ? 3.355 1.576 16.157 1.00 74.94 83 LYS A C 1
ATOM 667 O O . LYS A 1 83 ? 3.930 1.833 15.106 1.00 74.94 83 LYS A O 1
ATOM 672 N N . MET A 1 84 ? 3.255 0.344 16.656 1.00 80.75 84 MET A N 1
ATOM 673 C CA . MET A 1 84 ? 3.848 -0.838 16.024 1.00 80.75 84 MET A CA 1
ATOM 674 C C . MET A 1 84 ? 3.355 -1.022 14.582 1.00 80.75 84 MET A C 1
ATOM 676 O O . MET A 1 84 ? 4.177 -1.072 13.670 1.00 80.75 84 MET A O 1
ATOM 680 N N . MET A 1 85 ? 2.037 -0.989 14.352 1.00 80.44 85 MET A N 1
ATOM 681 C CA . MET A 1 85 ? 1.466 -1.093 13.001 1.00 80.44 85 MET A CA 1
ATOM 682 C C . MET A 1 85 ? 1.960 0.015 12.061 1.00 80.44 85 MET A C 1
ATOM 684 O O . MET A 1 85 ? 2.164 -0.216 10.870 1.00 80.44 85 MET A O 1
ATOM 688 N N . ARG A 1 86 ? 2.145 1.243 12.566 1.00 79.81 86 ARG A N 1
ATOM 689 C CA . ARG A 1 86 ? 2.696 2.341 11.758 1.00 79.81 86 ARG A CA 1
ATOM 690 C C . ARG A 1 86 ? 4.154 2.108 11.383 1.00 79.81 86 ARG A C 1
ATOM 692 O O . ARG A 1 86 ? 4.509 2.391 10.243 1.00 79.81 86 ARG A O 1
ATOM 699 N N . TYR A 1 87 ? 4.979 1.627 12.311 1.00 85.06 87 TYR A N 1
ATOM 700 C CA . TYR A 1 87 ? 6.384 1.326 12.030 1.00 85.06 87 TYR A CA 1
ATOM 701 C C . TYR A 1 87 ? 6.527 0.177 11.033 1.00 85.06 87 TYR A C 1
ATOM 703 O O . TYR A 1 87 ? 7.331 0.277 10.112 1.00 85.06 87 TYR A O 1
ATOM 711 N N . GLU A 1 88 ? 5.699 -0.858 11.155 1.00 85.31 88 GLU A N 1
ATOM 712 C CA . GLU A 1 88 ? 5.674 -1.978 10.213 1.00 85.31 88 GLU A CA 1
ATOM 713 C C . GLU A 1 88 ? 5.313 -1.512 8.795 1.00 85.31 88 GLU A C 1
ATOM 715 O O . GLU A 1 88 ? 6.055 -1.762 7.845 1.00 85.31 88 GLU A O 1
ATOM 720 N N . LYS A 1 89 ? 4.231 -0.732 8.654 1.00 86.25 89 LYS A N 1
ATOM 721 C CA . LYS A 1 89 ? 3.849 -0.146 7.359 1.00 86.25 89 LYS A CA 1
ATOM 722 C C . LYS A 1 89 ? 4.941 0.753 6.784 1.00 86.25 89 LYS A C 1
ATOM 724 O O . LYS A 1 89 ? 5.181 0.719 5.581 1.00 86.25 89 LYS A O 1
ATOM 729 N N . ALA A 1 90 ? 5.605 1.547 7.624 1.00 88.50 90 ALA A N 1
ATOM 730 C CA . ALA A 1 90 ? 6.702 2.402 7.185 1.00 88.50 90 ALA A CA 1
ATOM 731 C C . ALA A 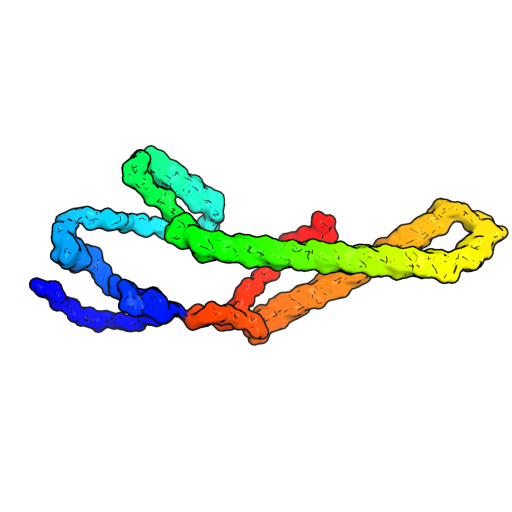1 90 ? 7.898 1.582 6.676 1.00 88.50 90 ALA A C 1
ATOM 733 O O . ALA A 1 90 ? 8.456 1.918 5.635 1.00 88.50 90 ALA A O 1
ATOM 734 N N . ALA A 1 91 ? 8.260 0.491 7.356 1.00 92.94 91 ALA A N 1
ATOM 735 C CA . ALA A 1 91 ? 9.341 -0.393 6.926 1.00 92.94 91 ALA A CA 1
ATOM 736 C C . ALA A 1 91 ? 9.041 -1.042 5.564 1.00 92.94 91 ALA A C 1
ATOM 738 O O . ALA A 1 91 ? 9.880 -0.989 4.666 1.00 92.94 91 ALA A O 1
ATOM 739 N N . ILE A 1 92 ? 7.825 -1.570 5.378 1.00 92.94 92 ILE A N 1
ATOM 740 C CA . ILE A 1 92 ? 7.381 -2.137 4.093 1.00 92.94 92 ILE A CA 1
ATOM 741 C C . ILE A 1 92 ? 7.441 -1.079 2.986 1.00 92.94 92 ILE A C 1
ATOM 743 O O . ILE A 1 92 ? 7.925 -1.355 1.891 1.00 92.94 92 ILE A O 1
ATOM 747 N N . TYR A 1 93 ? 7.004 0.147 3.276 1.00 91.00 93 TYR A N 1
ATOM 748 C CA . TYR A 1 93 ? 7.032 1.245 2.313 1.00 91.00 93 TYR A CA 1
ATOM 749 C C . TYR A 1 93 ? 8.461 1.645 1.904 1.00 91.00 93 TYR A C 1
ATOM 751 O O . TYR A 1 93 ? 8.720 1.882 0.726 1.00 91.00 93 TYR A O 1
ATOM 759 N N . ILE A 1 94 ? 9.410 1.666 2.847 1.00 94.25 94 ILE A N 1
ATOM 760 C CA . ILE A 1 94 ? 10.828 1.935 2.555 1.00 94.25 94 ILE A CA 1
ATOM 761 C C . ILE A 1 94 ? 11.411 0.848 1.646 1.00 94.25 94 ILE A C 1
ATOM 763 O O . ILE A 1 94 ? 12.073 1.168 0.658 1.00 94.25 94 ILE A O 1
ATOM 767 N N . ILE A 1 95 ? 11.141 -0.426 1.948 1.00 96.25 95 ILE A N 1
ATOM 768 C CA . ILE A 1 95 ? 11.589 -1.554 1.118 1.00 96.25 95 ILE A CA 1
ATOM 769 C C . ILE A 1 95 ? 10.988 -1.449 -0.288 1.00 96.25 95 ILE A C 1
ATOM 771 O O . ILE A 1 95 ? 11.708 -1.612 -1.271 1.00 96.25 95 ILE A O 1
ATOM 775 N N . LEU A 1 96 ? 9.697 -1.124 -0.399 1.00 93.88 96 LEU A N 1
ATOM 776 C CA . LEU A 1 96 ? 9.017 -0.959 -1.683 1.00 93.88 96 LEU A CA 1
ATOM 777 C C . LEU A 1 96 ? 9.681 0.127 -2.542 1.00 93.88 96 LEU A C 1
ATOM 779 O O . LEU A 1 96 ? 9.987 -0.122 -3.706 1.00 93.88 96 LEU A O 1
ATOM 783 N N . ILE A 1 97 ? 9.958 1.302 -1.967 1.00 94.69 97 ILE A N 1
ATOM 784 C CA . ILE A 1 97 ? 10.669 2.379 -2.674 1.00 94.69 97 ILE A CA 1
ATOM 785 C C . ILE A 1 97 ? 12.049 1.904 -3.132 1.00 94.69 97 ILE A C 1
ATOM 787 O O . ILE A 1 97 ? 12.442 2.154 -4.270 1.00 94.69 97 ILE A O 1
ATOM 791 N N . PHE A 1 98 ? 12.780 1.204 -2.266 1.00 96.31 98 PHE A N 1
ATOM 792 C CA . PHE A 1 98 ? 14.109 0.700 -2.594 1.00 96.31 98 PHE A CA 1
ATOM 793 C C . PHE A 1 98 ? 14.079 -0.277 -3.780 1.00 96.31 98 PHE A C 1
ATOM 795 O O . PHE A 1 98 ? 14.886 -0.161 -4.701 1.00 96.31 98 PHE A O 1
ATOM 802 N N . VAL A 1 99 ? 13.098 -1.183 -3.814 1.00 95.81 99 VAL A N 1
ATOM 803 C CA . VAL A 1 99 ? 12.879 -2.104 -4.940 1.00 95.81 99 VAL A CA 1
ATOM 804 C C . VAL A 1 99 ? 12.529 -1.347 -6.223 1.00 95.81 99 VAL A C 1
ATOM 806 O O . VAL A 1 99 ? 13.090 -1.651 -7.274 1.00 95.81 99 VAL A O 1
ATOM 809 N N . ILE A 1 100 ? 11.665 -0.329 -6.151 1.00 92.44 100 ILE A N 1
ATOM 810 C CA . ILE A 1 100 ? 11.315 0.506 -7.312 1.00 92.44 100 ILE A CA 1
ATOM 811 C C . ILE A 1 100 ? 12.561 1.189 -7.890 1.00 92.44 100 ILE A C 1
ATOM 813 O O . ILE A 1 100 ? 12.737 1.198 -9.107 1.00 92.44 100 ILE A O 1
ATOM 817 N N . ILE A 1 101 ? 13.454 1.705 -7.040 1.00 95.81 101 ILE A N 1
ATOM 818 C CA . ILE A 1 101 ? 14.716 2.318 -7.483 1.00 95.81 101 ILE A CA 1
ATOM 819 C C . ILE A 1 101 ? 15.587 1.294 -8.222 1.00 95.81 101 ILE A C 1
ATOM 821 O O . ILE A 1 101 ? 16.095 1.590 -9.303 1.00 95.81 101 ILE A O 1
ATOM 825 N N . ILE A 1 102 ? 15.735 0.081 -7.681 1.00 96.19 102 ILE A N 1
ATOM 826 C CA . ILE A 1 102 ? 16.510 -0.992 -8.325 1.00 96.19 102 ILE A CA 1
ATOM 827 C C . ILE A 1 102 ? 15.924 -1.338 -9.699 1.00 96.19 102 ILE A C 1
ATOM 829 O O . ILE A 1 102 ? 16.669 -1.482 -10.670 1.00 96.19 102 ILE A O 1
ATOM 833 N N . ILE A 1 103 ? 14.600 -1.462 -9.799 1.00 92.94 103 ILE A N 1
ATOM 834 C CA . ILE A 1 103 ? 13.917 -1.759 -11.063 1.00 92.94 103 ILE A CA 1
ATOM 835 C C . ILE A 1 103 ? 14.131 -0.619 -12.066 1.00 92.94 103 ILE A C 1
ATOM 837 O O . ILE A 1 103 ? 14.482 -0.880 -13.215 1.00 92.94 103 ILE A O 1
ATOM 841 N N . ALA A 1 104 ? 13.990 0.635 -11.633 1.00 90.94 104 ALA A N 1
ATOM 842 C CA . ALA A 1 104 ? 14.187 1.801 -12.489 1.00 90.94 104 ALA A CA 1
ATOM 843 C C . ALA A 1 104 ? 15.615 1.869 -13.056 1.00 90.94 104 ALA A C 1
ATOM 845 O O . ALA A 1 104 ? 15.788 2.097 -14.253 1.00 90.94 104 ALA A O 1
ATOM 846 N N . LEU A 1 105 ? 16.635 1.610 -12.229 1.00 94.75 105 LEU A N 1
ATOM 847 C CA . LEU A 1 105 ? 18.032 1.571 -12.674 1.00 94.75 105 LEU A CA 1
ATOM 848 C C . LEU A 1 105 ? 18.292 0.431 -13.668 1.00 94.75 105 LEU A C 1
ATOM 850 O O . LEU A 1 105 ? 18.989 0.637 -14.661 1.00 94.75 105 LEU A O 1
ATOM 854 N N . ASN A 1 106 ? 17.704 -0.748 -13.442 1.00 92.94 106 ASN A N 1
ATOM 855 C CA . ASN A 1 106 ? 17.823 -1.877 -14.370 1.00 92.94 106 ASN A CA 1
ATOM 856 C C . ASN A 1 106 ? 17.164 -1.585 -15.723 1.00 92.94 106 ASN A C 1
ATOM 858 O O . ASN A 1 106 ? 17.766 -1.843 -16.764 1.00 92.94 106 ASN A O 1
ATOM 862 N N . ILE A 1 107 ? 15.958 -1.010 -15.721 1.00 89.62 107 ILE A N 1
ATOM 863 C CA . ILE A 1 107 ? 15.265 -0.610 -16.953 1.00 89.62 107 ILE A CA 1
ATOM 864 C C . ILE A 1 107 ? 16.084 0.441 -17.703 1.00 89.62 107 ILE A C 1
ATOM 866 O O . ILE A 1 107 ? 16.299 0.308 -18.906 1.00 89.62 107 ILE A O 1
ATOM 870 N N . PHE A 1 108 ? 16.592 1.455 -16.999 1.00 89.56 108 PHE A N 1
ATOM 871 C CA . PHE A 1 108 ? 17.428 2.487 -17.605 1.00 89.56 108 PHE A CA 1
ATOM 872 C C . PHE A 1 108 ? 18.691 1.898 -18.252 1.00 89.56 108 PHE A C 1
ATOM 874 O O . PHE A 1 108 ? 19.029 2.248 -19.386 1.00 89.56 108 PHE A O 1
ATOM 881 N N . GLY A 1 109 ? 19.358 0.965 -17.565 1.00 91.25 109 GLY A N 1
ATOM 882 C CA . GLY A 1 109 ? 20.514 0.246 -18.100 1.00 91.25 109 GLY A CA 1
ATOM 883 C C . GLY A 1 109 ? 20.170 -0.581 -19.340 1.00 91.25 109 GLY A C 1
ATOM 884 O O . GLY A 1 109 ? 20.869 -0.490 -20.346 1.00 91.25 109 GLY A O 1
ATOM 885 N N . SER A 1 110 ? 19.062 -1.324 -19.304 1.00 90.19 110 SER A N 1
ATOM 886 C CA . SER A 1 110 ? 18.605 -2.152 -20.425 1.00 90.19 110 SER A CA 1
ATOM 887 C C . SER A 1 110 ? 18.257 -1.321 -21.664 1.00 90.19 110 SER A C 1
ATOM 889 O O . SER A 1 110 ? 18.722 -1.640 -22.756 1.00 90.19 110 SER A O 1
ATOM 891 N N . ILE A 1 111 ? 17.530 -0.210 -21.500 1.00 87.56 111 ILE A N 1
ATOM 892 C CA . ILE A 1 111 ? 17.200 0.703 -22.607 1.00 87.56 111 ILE A CA 1
ATOM 893 C C . ILE A 1 111 ? 18.473 1.339 -23.178 1.00 87.56 111 ILE A C 1
ATOM 895 O O . ILE A 1 111 ? 18.634 1.423 -24.393 1.00 87.56 111 ILE A O 1
ATOM 899 N N . THR A 1 112 ? 19.406 1.758 -22.318 1.00 89.81 112 THR A N 1
ATOM 900 C CA . THR A 1 112 ? 20.679 2.344 -22.766 1.00 89.81 112 THR A CA 1
ATOM 901 C C . THR A 1 112 ? 21.500 1.338 -23.571 1.00 89.81 112 THR A C 1
ATOM 903 O O . THR A 1 112 ? 22.034 1.687 -24.622 1.00 89.81 112 THR A O 1
ATOM 906 N N . MET A 1 113 ? 21.574 0.085 -23.114 1.00 91.75 113 MET A N 1
ATOM 907 C CA . MET A 1 113 ? 22.269 -0.985 -23.830 1.00 91.75 113 MET A CA 1
ATOM 908 C C . MET A 1 113 ? 21.644 -1.244 -25.205 1.00 91.75 113 MET A C 1
ATOM 910 O O . MET A 1 113 ? 22.375 -1.326 -26.188 1.00 91.75 113 MET A O 1
ATOM 914 N N . LEU A 1 114 ? 20.310 -1.274 -25.288 1.00 88.06 114 LEU A N 1
ATOM 915 C CA . LEU A 1 114 ? 19.576 -1.441 -26.546 1.00 88.06 114 LEU A CA 1
ATOM 916 C C . LEU A 1 114 ? 19.890 -0.314 -27.541 1.00 88.06 114 LEU A C 1
ATOM 918 O O . LEU A 1 114 ? 20.136 -0.573 -28.717 1.00 88.06 114 LEU A O 1
ATOM 922 N N . ILE A 1 115 ? 19.957 0.936 -27.072 1.00 85.75 115 ILE A N 1
ATOM 923 C CA . ILE A 1 115 ? 20.331 2.083 -27.916 1.00 85.75 115 ILE A CA 1
ATOM 924 C C . ILE A 1 115 ? 21.764 1.937 -28.444 1.00 85.75 115 ILE A C 1
ATOM 926 O O . ILE A 1 115 ? 22.018 2.240 -29.610 1.00 85.75 115 ILE A O 1
ATOM 930 N N . ILE A 1 116 ? 22.700 1.488 -27.601 1.00 89.38 116 ILE A N 1
ATOM 931 C CA . ILE A 1 116 ? 24.102 1.291 -27.995 1.00 89.38 116 ILE A CA 1
ATOM 932 C C . ILE A 1 116 ? 24.217 0.179 -29.042 1.00 89.38 116 ILE A C 1
ATOM 934 O O . ILE A 1 116 ? 24.895 0.371 -30.046 1.00 89.38 116 ILE A O 1
ATOM 938 N N . GLU A 1 117 ? 23.532 -0.948 -28.844 1.00 90.00 117 GLU A N 1
ATOM 939 C CA . GLU A 1 117 ? 23.521 -2.073 -29.787 1.00 90.00 117 GLU A CA 1
ATOM 940 C C . GLU A 1 117 ? 22.927 -1.678 -31.147 1.00 90.00 117 GLU A C 1
ATOM 942 O O . GLU A 1 117 ? 23.390 -2.126 -32.192 1.00 90.00 117 GLU A O 1
ATOM 947 N N . LYS A 1 118 ? 21.939 -0.777 -31.148 1.00 88.19 118 LYS A N 1
ATOM 948 C CA . LYS A 1 118 ? 21.295 -0.263 -32.361 1.00 88.19 118 LYS A CA 1
ATOM 949 C C . LYS A 1 118 ? 21.986 0.938 -32.997 1.00 88.19 118 LYS A C 1
ATOM 951 O O . LYS A 1 118 ? 21.487 1.452 -33.993 1.00 88.19 118 LYS A O 1
ATOM 956 N N . LYS A 1 119 ? 23.137 1.382 -32.491 1.00 87.44 119 LYS A N 1
ATOM 957 C CA . LYS A 1 119 ? 23.810 2.592 -32.982 1.00 87.44 119 LYS A CA 1
ATOM 958 C C . LYS A 1 119 ? 24.198 2.528 -34.468 1.00 87.44 119 LYS A C 1
ATOM 960 O O . LYS A 1 119 ? 24.016 3.518 -35.173 1.00 87.44 119 LYS A O 1
ATOM 965 N N . ASP A 1 120 ? 24.655 1.383 -34.960 1.00 88.12 120 ASP A N 1
ATOM 966 C CA . ASP A 1 120 ? 25.052 1.242 -36.370 1.00 88.12 120 ASP A CA 1
ATOM 967 C C . ASP A 1 120 ? 23.828 1.281 -37.313 1.00 88.12 120 ASP A C 1
ATOM 969 O O . ASP A 1 120 ? 23.849 1.920 -38.373 1.00 88.12 120 ASP A O 1
ATOM 973 N N . ASP A 1 121 ? 22.709 0.684 -36.883 1.00 86.75 121 ASP A N 1
ATOM 974 C CA . ASP A 1 121 ? 21.418 0.761 -37.582 1.00 86.75 121 ASP A CA 1
ATOM 975 C C . ASP A 1 121 ? 20.931 2.223 -37.652 1.00 86.75 121 ASP A C 1
ATOM 977 O O . ASP A 1 121 ? 20.456 2.693 -38.690 1.00 86.75 121 ASP A O 1
ATOM 981 N N . ILE A 1 122 ? 21.097 2.978 -36.558 1.00 86.81 122 ILE A N 1
ATOM 982 C CA . ILE A 1 122 ? 20.764 4.407 -36.473 1.00 86.81 122 ILE A CA 1
ATOM 983 C C . ILE A 1 122 ? 21.564 5.227 -37.492 1.00 86.81 122 ILE A C 1
ATOM 985 O O . ILE A 1 122 ? 20.996 6.086 -38.173 1.00 86.81 122 ILE A O 1
ATOM 989 N N . GLU A 1 123 ? 22.873 4.991 -37.595 1.00 86.62 123 GLU A N 1
ATOM 990 C CA . GLU A 1 123 ? 23.751 5.702 -38.532 1.00 86.62 123 GLU A CA 1
ATOM 991 C C . GLU A 1 123 ? 23.396 5.383 -39.993 1.00 86.62 123 GLU A C 1
ATOM 993 O O . GLU A 1 123 ? 23.379 6.279 -40.848 1.00 86.62 123 GLU A O 1
ATOM 998 N N . THR A 1 124 ? 22.996 4.140 -40.268 1.00 89.62 124 THR A N 1
ATOM 999 C CA . THR A 1 124 ? 22.482 3.724 -41.579 1.00 89.62 124 THR A CA 1
ATOM 1000 C C . THR A 1 124 ? 21.183 4.456 -41.926 1.00 89.62 124 THR A C 1
ATOM 1002 O O . THR A 1 124 ? 21.072 5.050 -43.000 1.00 89.62 124 THR A O 1
ATOM 1005 N N . PHE A 1 125 ? 20.216 4.512 -41.004 1.00 86.81 125 PHE A N 1
ATOM 1006 C CA . PHE A 1 125 ? 18.978 5.271 -41.211 1.00 86.81 125 PHE A CA 1
ATOM 1007 C C . PHE A 1 125 ? 19.230 6.768 -41.394 1.00 86.81 125 PHE A C 1
ATOM 1009 O O . PHE A 1 125 ? 18.583 7.406 -42.227 1.00 86.81 125 PHE A O 1
ATOM 1016 N N . ARG A 1 126 ? 20.194 7.335 -40.663 1.00 87.44 126 ARG A N 1
ATOM 1017 C CA . ARG A 1 126 ? 20.594 8.738 -40.820 1.00 87.44 126 ARG A CA 1
ATOM 1018 C C . ARG A 1 126 ? 21.166 9.003 -42.213 1.00 87.44 126 ARG A C 1
ATOM 1020 O O . ARG A 1 126 ? 20.833 10.017 -42.820 1.00 87.44 126 ARG A O 1
ATOM 1027 N N . SER A 1 127 ? 21.947 8.062 -42.742 1.00 89.88 127 SER A N 1
ATOM 1028 C CA . SER A 1 127 ? 22.494 8.111 -44.106 1.00 89.88 127 SER A CA 1
ATOM 1029 C C . SER A 1 127 ? 21.409 7.992 -45.186 1.00 89.88 127 SER A C 1
ATOM 1031 O O . SER A 1 127 ? 21.553 8.558 -46.266 1.00 89.88 127 SER A O 1
ATOM 1033 N N . LEU A 1 128 ? 20.288 7.330 -44.878 1.00 89.81 128 LEU A N 1
ATOM 1034 C CA . LEU A 1 128 ? 19.088 7.255 -45.724 1.00 89.81 128 LEU A CA 1
ATOM 1035 C C . LEU A 1 128 ? 18.165 8.488 -45.607 1.00 89.81 128 LEU A C 1
ATOM 1037 O O . LEU A 1 128 ? 17.118 8.531 -46.251 1.00 89.81 128 LEU A O 1
ATOM 1041 N N . GLY A 1 129 ? 18.534 9.496 -44.809 1.00 89.69 129 GLY A N 1
ATOM 1042 C CA . GLY A 1 129 ? 17.776 10.741 -44.648 1.00 89.69 129 GLY A CA 1
ATOM 1043 C C . GLY A 1 129 ? 16.853 10.788 -43.426 1.00 89.69 129 GLY A C 1
ATOM 1044 O O . GLY A 1 129 ? 16.047 11.714 -43.305 1.00 89.69 129 GLY A O 1
ATOM 1045 N N . ALA A 1 130 ? 16.952 9.833 -42.494 1.00 88.31 130 ALA A N 1
ATOM 1046 C CA . ALA A 1 130 ? 16.190 9.897 -41.250 1.00 88.31 130 ALA A CA 1
ATOM 1047 C C . ALA A 1 130 ? 16.605 11.121 -40.415 1.00 88.31 130 ALA A C 1
ATOM 1049 O O . ALA A 1 130 ? 17.782 11.376 -40.162 1.00 88.31 130 ALA A O 1
ATOM 1050 N N . THR A 1 131 ? 15.612 11.885 -39.959 1.00 88.81 131 THR A N 1
ATOM 1051 C CA . THR A 1 131 ? 15.824 13.055 -39.095 1.00 88.81 131 THR A CA 1
ATOM 1052 C C . THR A 1 131 ? 15.956 12.625 -37.629 1.00 88.81 131 THR A C 1
ATOM 1054 O O . THR A 1 131 ? 15.240 11.727 -37.186 1.00 88.81 131 THR A O 1
ATOM 1057 N N . ASP A 1 132 ? 16.761 13.334 -36.826 1.00 83.81 132 ASP A N 1
ATOM 1058 C CA . ASP A 1 132 ? 16.933 13.073 -35.380 1.00 83.81 132 ASP A CA 1
ATOM 1059 C C . ASP A 1 132 ? 15.595 13.015 -34.605 1.00 83.81 132 ASP A C 1
ATOM 1061 O O . ASP A 1 132 ? 15.465 12.304 -33.607 1.00 83.81 132 ASP A O 1
ATOM 1065 N N . LYS A 1 133 ? 14.564 13.729 -35.079 1.00 87.31 133 LYS A N 1
ATOM 1066 C CA . LYS A 1 133 ? 13.206 13.697 -34.512 1.00 87.31 133 LYS A CA 1
ATOM 1067 C C . LYS A 1 133 ? 12.511 12.346 -34.711 1.00 87.31 133 LYS A C 1
ATOM 1069 O O . LYS A 1 133 ? 11.845 11.877 -33.793 1.00 87.31 133 LYS A O 1
ATOM 1074 N N . MET A 1 134 ? 12.665 11.732 -35.885 1.00 85.19 134 MET A N 1
ATOM 1075 C CA . MET A 1 134 ? 12.095 10.415 -36.186 1.00 85.19 134 MET A CA 1
ATOM 1076 C C . MET A 1 134 ? 12.744 9.358 -35.296 1.00 85.19 134 MET A C 1
ATOM 1078 O O . MET A 1 134 ? 12.043 8.566 -34.677 1.00 85.19 134 MET A O 1
ATOM 1082 N N . LEU A 1 135 ? 14.064 9.439 -35.132 1.00 84.25 135 LEU A N 1
ATOM 1083 C CA . LEU A 1 135 ? 14.806 8.519 -34.286 1.00 84.25 135 LEU A CA 1
ATOM 1084 C C . LEU A 1 135 ? 14.414 8.614 -32.804 1.00 84.25 135 LEU A C 1
ATOM 1086 O O . LEU A 1 135 ? 14.128 7.602 -32.168 1.00 84.25 135 LEU A O 1
ATOM 1090 N N . ARG A 1 136 ? 14.338 9.832 -32.252 1.00 84.44 136 ARG A N 1
ATOM 1091 C CA . ARG A 1 136 ? 13.874 10.044 -30.870 1.00 84.44 136 ARG A CA 1
ATOM 1092 C C . ARG A 1 136 ? 12.441 9.554 -30.660 1.00 84.44 136 ARG A C 1
ATOM 1094 O O . ARG A 1 136 ? 12.135 9.028 -29.593 1.00 84.44 136 ARG A O 1
ATOM 1101 N N . CYS A 1 137 ? 11.571 9.724 -31.65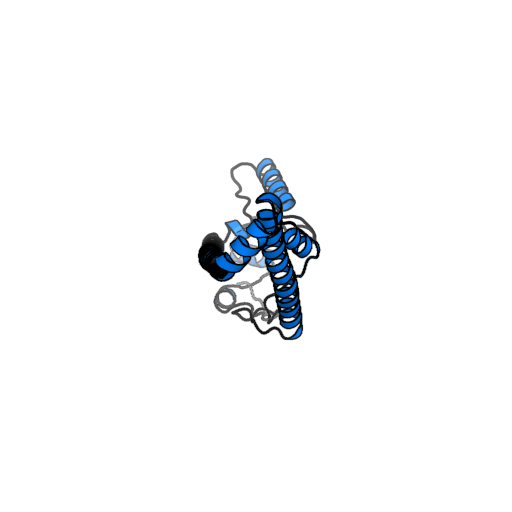9 1.00 87.81 137 CYS A N 1
ATOM 1102 C CA . CYS A 1 137 ? 10.190 9.247 -31.604 1.00 87.81 137 CYS A CA 1
ATOM 1103 C C . CYS A 1 137 ? 10.130 7.719 -31.497 1.00 87.81 137 CYS A C 1
ATOM 1105 O O . CYS A 1 137 ? 9.421 7.214 -30.632 1.00 87.81 137 CYS A O 1
ATOM 1107 N N . THR A 1 138 ? 10.923 6.997 -32.296 1.00 86.12 13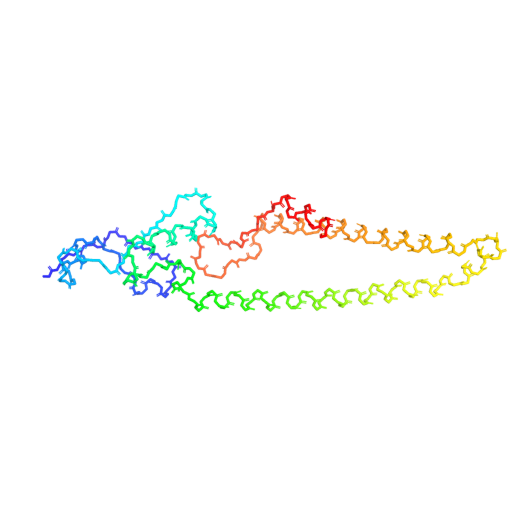8 THR A N 1
ATOM 1108 C CA . THR A 1 138 ? 10.986 5.528 -32.257 1.00 86.12 138 THR A CA 1
ATOM 1109 C C . THR A 1 138 ? 11.371 5.014 -30.870 1.00 86.12 138 THR A C 1
ATOM 1111 O O . THR A 1 138 ? 10.634 4.215 -30.301 1.00 86.12 138 THR A O 1
ATOM 1114 N N . PHE A 1 139 ? 12.445 5.539 -30.269 1.00 82.06 139 PHE A N 1
ATOM 1115 C CA . PHE A 1 139 ? 12.860 5.122 -28.920 1.00 82.06 139 PHE A CA 1
ATOM 1116 C C . PHE A 1 139 ? 11.859 5.511 -27.831 1.00 82.06 139 PHE A C 1
ATOM 1118 O O . PHE A 1 139 ? 11.658 4.773 -26.869 1.00 82.06 139 PHE A O 1
ATOM 1125 N N . THR A 1 140 ? 11.203 6.665 -27.980 1.00 85.06 140 THR A N 1
ATOM 1126 C CA . THR A 1 140 ? 10.152 7.075 -27.043 1.00 85.06 140 THR A CA 1
ATOM 1127 C C . THR A 1 140 ? 8.969 6.111 -27.132 1.00 85.06 140 THR A C 1
ATOM 1129 O O . THR A 1 140 ? 8.509 5.623 -26.105 1.00 85.06 140 THR A O 1
ATOM 1132 N N . LEU A 1 141 ? 8.509 5.782 -28.343 1.00 89.19 141 LEU A N 1
ATOM 1133 C CA . LEU A 1 141 ? 7.430 4.817 -28.566 1.00 89.19 141 LEU A CA 1
ATOM 1134 C C . LEU A 1 141 ? 7.770 3.440 -28.000 1.00 89.19 141 LEU A C 1
ATOM 1136 O O . LEU A 1 141 ? 6.922 2.831 -27.357 1.00 89.19 141 LEU A O 1
ATOM 1140 N N . GLU A 1 142 ? 9.001 2.977 -28.181 1.00 85.56 142 GLU A N 1
ATOM 1141 C CA . GLU A 1 142 ? 9.464 1.698 -27.646 1.00 85.56 142 GLU A CA 1
ATOM 1142 C C . GLU A 1 142 ? 9.435 1.682 -26.109 1.00 85.56 142 GLU A C 1
ATOM 1144 O O . GLU A 1 142 ? 8.871 0.765 -25.511 1.00 85.56 142 GLU A O 1
ATOM 1149 N N . GLY A 1 143 ? 9.917 2.749 -25.460 1.00 84.94 143 GLY A N 1
ATOM 1150 C CA . GLY A 1 143 ? 9.822 2.905 -24.006 1.00 84.94 143 GLY A CA 1
ATOM 1151 C C . GLY A 1 143 ? 8.376 2.922 -23.491 1.00 84.94 143 GLY A C 1
ATOM 1152 O O . GLY A 1 143 ? 8.064 2.280 -22.483 1.00 84.94 143 GLY A O 1
ATOM 1153 N N . TRP A 1 144 ? 7.468 3.598 -24.202 1.00 88.94 144 TRP A N 1
ATOM 1154 C CA . TRP A 1 144 ? 6.033 3.584 -23.894 1.00 88.94 144 TRP A CA 1
ATOM 1155 C C . TRP A 1 144 ? 5.426 2.187 -24.043 1.00 88.94 144 TRP A C 1
ATOM 1157 O O . TRP A 1 144 ? 4.640 1.768 -23.194 1.00 88.94 144 TRP A O 1
ATOM 1167 N N . LEU A 1 145 ? 5.804 1.452 -25.088 1.00 89.50 145 LEU A N 1
ATOM 1168 C CA . LEU A 1 145 ? 5.275 0.123 -25.383 1.00 89.50 145 LEU A CA 1
ATOM 1169 C C . LEU A 1 145 ? 5.714 -0.894 -24.321 1.00 89.50 145 LEU A C 1
ATOM 1171 O O . 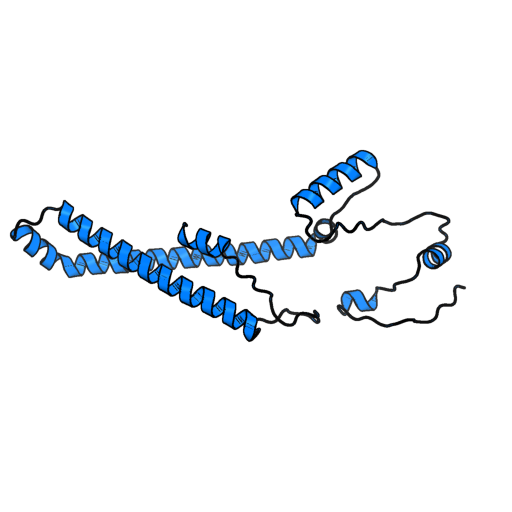LEU A 1 145 ? 4.881 -1.639 -23.806 1.00 89.50 145 LEU A O 1
ATOM 1175 N N . ILE A 1 146 ? 6.987 -0.853 -23.913 1.00 88.06 146 ILE A N 1
ATOM 1176 C CA . ILE A 1 146 ? 7.517 -1.658 -22.801 1.00 88.06 146 ILE A CA 1
ATOM 1177 C C . ILE A 1 146 ? 6.785 -1.322 -21.494 1.00 88.06 146 ILE A C 1
ATOM 1179 O O . ILE A 1 146 ? 6.363 -2.226 -20.774 1.00 88.06 146 ILE A O 1
ATOM 1183 N N . SER A 1 147 ? 6.584 -0.033 -21.205 1.00 87.56 147 SER A N 1
ATOM 1184 C CA . SER A 1 147 ? 5.900 0.415 -19.982 1.00 87.56 147 SER A CA 1
ATOM 1185 C C . SER A 1 147 ? 4.438 -0.034 -19.944 1.00 87.56 147 SER A C 1
ATOM 1187 O O . SER A 1 147 ? 3.967 -0.525 -18.919 1.00 87.56 147 SER A O 1
ATOM 1189 N N . LEU A 1 148 ? 3.725 0.076 -21.069 1.00 90.44 148 LEU A N 1
ATOM 1190 C CA . LEU A 1 148 ? 2.325 -0.326 -21.180 1.00 90.44 148 LEU A CA 1
ATOM 1191 C C . LEU A 1 148 ? 2.159 -1.844 -21.044 1.00 90.44 148 LEU A C 1
ATOM 1193 O O . LEU A 1 148 ? 1.260 -2.299 -20.338 1.00 90.44 148 LEU A O 1
ATOM 1197 N N . LEU A 1 149 ? 3.036 -2.627 -21.679 1.00 91.38 149 LEU A N 1
ATOM 1198 C CA . LEU A 1 149 ? 3.045 -4.084 -21.534 1.00 91.38 149 LEU A CA 1
ATOM 1199 C C . LEU A 1 149 ? 3.366 -4.501 -20.097 1.00 91.38 149 LEU A C 1
ATOM 1201 O O . LEU A 1 149 ? 2.705 -5.391 -19.563 1.00 91.38 149 LEU A O 1
ATOM 1205 N N . GLY A 1 150 ? 4.329 -3.834 -19.456 1.00 89.75 150 GLY A N 1
ATOM 1206 C CA . GLY A 1 150 ? 4.663 -4.056 -18.051 1.00 89.75 150 GLY A CA 1
ATOM 1207 C C . GLY A 1 150 ? 3.486 -3.759 -17.121 1.00 89.75 150 GLY A C 1
ATOM 1208 O O . GLY A 1 150 ? 3.169 -4.575 -16.257 1.00 89.75 150 GLY A O 1
ATOM 1209 N N . LEU A 1 151 ? 2.789 -2.639 -17.340 1.00 90.44 151 LEU A N 1
ATOM 1210 C CA . LEU A 1 151 ? 1.587 -2.275 -16.591 1.00 90.44 151 LEU A CA 1
ATOM 1211 C C . LEU A 1 151 ? 0.470 -3.300 -16.800 1.00 90.44 151 LEU A C 1
ATOM 1213 O O . LEU A 1 151 ? -0.096 -3.783 -15.824 1.00 90.44 151 LEU A O 1
ATOM 1217 N N . ALA A 1 152 ? 0.183 -3.680 -18.047 1.00 91.94 152 ALA A N 1
ATOM 1218 C CA . ALA A 1 152 ? -0.854 -4.660 -18.357 1.00 91.94 152 ALA A CA 1
ATOM 1219 C C . ALA A 1 152 ? -0.558 -6.025 -17.713 1.00 91.94 152 ALA A C 1
ATOM 1221 O O . ALA A 1 152 ? -1.418 -6.587 -17.033 1.00 91.94 152 ALA A O 1
ATOM 1222 N N . ALA A 1 153 ? 0.667 -6.534 -17.864 1.00 93.12 153 ALA A N 1
ATOM 1223 C CA . ALA A 1 153 ? 1.085 -7.796 -17.261 1.00 93.12 153 ALA A CA 1
ATOM 1224 C C . ALA A 1 153 ? 1.054 -7.735 -15.725 1.00 93.12 153 ALA A C 1
ATOM 1226 O O . ALA A 1 153 ? 0.519 -8.638 -15.082 1.00 93.12 153 ALA A O 1
ATOM 1227 N N . GLY A 1 154 ? 1.567 -6.653 -15.131 1.00 91.31 154 GLY A N 1
ATOM 1228 C CA . GLY A 1 154 ? 1.561 -6.448 -13.684 1.00 91.31 154 GLY A CA 1
ATOM 1229 C C . GLY A 1 154 ? 0.148 -6.384 -13.107 1.00 91.31 154 GLY A C 1
ATOM 1230 O O . GLY A 1 154 ? -0.120 -6.980 -12.066 1.00 91.31 154 GLY A O 1
ATOM 1231 N N . LEU A 1 155 ? -0.778 -5.733 -13.811 1.00 91.00 155 LEU A N 1
ATOM 1232 C CA . LEU A 1 155 ? -2.171 -5.597 -13.394 1.00 91.00 155 LEU A CA 1
ATOM 1233 C C . LEU A 1 155 ? -2.913 -6.939 -13.470 1.00 91.00 155 LEU A C 1
ATOM 1235 O O . LEU A 1 155 ? -3.620 -7.301 -12.531 1.00 91.00 155 LEU A O 1
ATOM 1239 N N . VAL A 1 156 ? -2.680 -7.726 -14.525 1.00 92.69 156 VAL A N 1
ATOM 1240 C CA . VAL A 1 156 ? -3.212 -9.095 -14.640 1.00 92.69 156 VAL A CA 1
ATOM 1241 C C . VAL A 1 156 ? -2.691 -9.985 -13.511 1.00 92.69 156 VAL A C 1
ATOM 1243 O O . VAL A 1 156 ? -3.482 -10.667 -12.857 1.00 92.69 156 VAL A O 1
ATOM 1246 N N . ILE A 1 157 ? -1.384 -9.953 -13.235 1.00 93.00 157 ILE A N 1
ATOM 1247 C CA . ILE A 1 157 ? -0.774 -10.752 -12.162 1.00 93.00 157 ILE A CA 1
ATOM 1248 C C . ILE A 1 157 ? -1.285 -10.300 -10.787 1.00 93.00 157 ILE A C 1
ATOM 1250 O O . ILE A 1 157 ? -1.645 -11.141 -9.966 1.00 93.00 157 ILE A O 1
ATOM 1254 N N . GLY A 1 158 ? -1.363 -8.992 -10.534 1.00 89.88 158 GLY A N 1
ATOM 1255 C CA . GLY A 1 158 ? -1.811 -8.431 -9.258 1.00 89.88 158 GLY A CA 1
ATOM 1256 C C . GLY A 1 158 ? -3.275 -8.743 -8.950 1.00 89.88 158 GLY A C 1
ATOM 1257 O O . GLY A 1 158 ? -3.588 -9.221 -7.857 1.00 89.88 158 GLY A O 1
ATOM 1258 N N . ILE A 1 159 ? -4.171 -8.551 -9.925 1.00 89.38 159 ILE A N 1
ATOM 1259 C CA . ILE A 1 159 ? -5.586 -8.925 -9.782 1.00 89.38 159 ILE A CA 1
ATOM 1260 C C . ILE A 1 159 ? -5.717 -10.442 -9.631 1.00 89.38 159 ILE A C 1
ATOM 1262 O O . ILE A 1 159 ? -6.427 -10.902 -8.737 1.00 89.38 159 ILE A O 1
ATOM 1266 N N . GLY A 1 160 ? -5.005 -11.220 -10.451 1.00 90.00 160 GLY A N 1
ATOM 1267 C CA . GLY A 1 160 ? -5.007 -12.679 -10.371 1.00 90.00 160 GLY A CA 1
ATOM 1268 C C . GLY A 1 160 ? -4.584 -13.179 -8.990 1.00 90.00 160 GLY A C 1
ATOM 1269 O O . GLY A 1 160 ? -5.265 -14.019 -8.403 1.00 90.00 160 GLY A O 1
ATOM 1270 N N . PHE A 1 161 ? -3.522 -12.605 -8.424 1.00 88.81 161 PHE A N 1
ATOM 1271 C CA . PHE A 1 161 ? -3.058 -12.937 -7.081 1.00 88.81 161 PHE A CA 1
ATOM 1272 C C . PHE A 1 161 ? -4.067 -12.528 -6.002 1.00 88.81 161 PHE A C 1
ATOM 1274 O O . PHE A 1 161 ? -4.330 -13.306 -5.088 1.00 88.81 161 PHE A O 1
ATOM 1281 N N . SER A 1 162 ? -4.685 -11.348 -6.118 1.00 86.94 162 SER A N 1
ATOM 1282 C CA . SER A 1 162 ? -5.725 -10.911 -5.181 1.00 86.94 162 SER A CA 1
ATOM 1283 C C . SER A 1 162 ? -6.939 -11.842 -5.191 1.00 86.94 162 SER A C 1
ATOM 1285 O O . SER A 1 162 ? -7.451 -12.195 -4.129 1.00 86.94 162 SER A O 1
ATOM 1287 N N . LEU A 1 163 ? -7.403 -12.256 -6.372 1.00 86.56 163 LEU A N 1
ATOM 1288 C CA . LEU A 1 163 ? -8.520 -13.194 -6.506 1.00 86.56 163 LEU A CA 1
ATOM 1289 C C . LEU A 1 163 ? -8.145 -14.585 -5.981 1.00 86.56 163 LEU A C 1
ATOM 1291 O O . LEU A 1 163 ? -8.928 -15.209 -5.265 1.00 86.56 163 LEU A O 1
ATOM 1295 N N . ALA A 1 164 ? -6.926 -15.050 -6.264 1.00 86.75 164 ALA A N 1
ATOM 1296 C CA . ALA A 1 164 ? -6.416 -16.304 -5.723 1.00 86.75 164 ALA A CA 1
ATOM 1297 C C . ALA A 1 164 ? -6.341 -16.264 -4.187 1.00 86.75 164 ALA A C 1
ATOM 1299 O O . ALA A 1 164 ? -6.752 -17.213 -3.525 1.00 86.75 164 ALA A O 1
ATOM 1300 N N . GLN A 1 165 ? -5.897 -15.150 -3.605 1.00 84.19 165 GLN A N 1
ATOM 1301 C CA . GLN A 1 165 ? -5.873 -14.958 -2.157 1.00 84.19 165 GLN A CA 1
ATOM 1302 C C . GLN A 1 165 ? -7.283 -14.933 -1.549 1.00 84.19 165 GLN A C 1
ATOM 1304 O O . GLN A 1 165 ? -7.475 -15.492 -0.473 1.00 84.19 165 GLN A O 1
ATOM 1309 N N . GLN A 1 166 ? -8.277 -14.346 -2.224 1.00 82.19 166 GLN A N 1
ATOM 1310 C CA . GLN A 1 166 ? -9.674 -14.388 -1.772 1.00 82.19 166 GLN A CA 1
ATOM 1311 C C . GLN A 1 166 ? -10.255 -15.808 -1.797 1.00 82.19 166 GLN A C 1
ATOM 1313 O O . GLN A 1 166 ? -11.019 -16.165 -0.903 1.00 82.19 166 GLN A O 1
ATOM 1318 N N . HIS A 1 167 ? -9.899 -16.615 -2.801 1.00 80.88 167 HIS A N 1
ATOM 1319 C CA . HIS A 1 167 ? -10.451 -17.960 -2.964 1.00 80.88 167 HIS A CA 1
ATOM 1320 C C . HIS A 1 167 ? -9.754 -19.009 -2.086 1.00 80.88 167 HIS A C 1
ATOM 1322 O O . HIS A 1 167 ? -10.416 -19.838 -1.467 1.00 80.88 167 HIS A O 1
ATOM 1328 N N . PHE A 1 168 ? -8.421 -18.971 -2.019 1.00 80.12 168 PHE A N 1
ATOM 1329 C CA . PHE A 1 168 ? -7.612 -19.987 -1.338 1.00 80.12 168 PHE A CA 1
ATOM 1330 C C . PHE A 1 168 ? -7.116 -19.558 0.048 1.00 80.12 168 PHE A C 1
ATOM 1332 O O . PHE A 1 168 ? -6.770 -20.418 0.856 1.00 80.12 168 PHE A O 1
ATOM 1339 N N . GLY A 1 169 ? -7.064 -18.255 0.348 1.00 76.06 169 GLY A N 1
ATOM 1340 C CA . GLY A 1 169 ? -6.646 -17.754 1.660 1.00 76.06 169 GLY A CA 1
ATOM 1341 C C . GLY A 1 169 ? -5.216 -18.144 2.050 1.00 76.06 169 GLY A C 1
ATOM 1342 O O . GLY A 1 169 ? -4.985 -18.536 3.194 1.00 76.06 169 GLY A O 1
ATOM 1343 N N . PHE A 1 170 ? -4.258 -18.061 1.115 1.00 72.56 170 PHE A N 1
ATOM 1344 C CA . PHE A 1 170 ? -2.863 -18.480 1.323 1.00 72.56 170 PHE A CA 1
ATOM 1345 C C . PHE A 1 170 ? -2.199 -17.763 2.505 1.00 72.56 170 PHE A C 1
ATOM 1347 O O . PHE A 1 170 ? -1.517 -18.391 3.315 1.00 72.56 170 PHE A O 1
ATOM 1354 N N . ILE A 1 171 ? -2.416 -16.449 2.620 1.00 74.44 171 ILE A N 1
ATOM 1355 C CA . ILE A 1 171 ? -1.903 -15.639 3.731 1.00 74.44 171 ILE A CA 1
ATOM 1356 C C . ILE A 1 171 ? -2.928 -15.647 4.865 1.00 74.44 171 ILE A C 1
ATOM 1358 O O . ILE A 1 171 ? -3.985 -15.013 4.771 1.00 74.44 171 ILE A O 1
ATOM 1362 N N . LYS A 1 172 ? -2.597 -16.368 5.936 1.00 69.56 172 LYS A N 1
ATOM 1363 C CA . LYS A 1 172 ? -3.423 -16.484 7.140 1.00 69.56 172 LYS A CA 1
ATOM 1364 C C . LYS A 1 172 ? -3.114 -15.371 8.132 1.00 69.56 172 LYS A C 1
ATOM 1366 O O . LYS A 1 172 ? -1.972 -14.926 8.235 1.00 69.56 172 LYS A O 1
ATOM 1371 N N . MET A 1 173 ? -4.125 -14.933 8.876 1.00 63.66 173 MET A N 1
ATOM 1372 C CA . MET A 1 173 ? -3.899 -14.014 9.990 1.00 63.66 173 MET A CA 1
ATOM 1373 C C . MET A 1 173 ? -3.240 -14.756 11.164 1.00 63.66 173 MET A C 1
ATOM 1375 O O . MET A 1 173 ? -3.664 -15.866 11.488 1.00 63.66 173 MET A O 1
ATOM 1379 N N . PRO A 1 174 ? -2.222 -14.176 11.823 1.00 55.12 174 PRO A N 1
ATOM 1380 C CA . PRO A 1 174 ? -1.697 -14.727 13.064 1.00 55.12 174 PRO A CA 1
ATOM 1381 C C . PRO A 1 174 ? -2.703 -14.490 14.201 1.00 55.12 174 PRO A C 1
ATOM 1383 O O . PRO A 1 174 ? -3.060 -13.350 14.492 1.00 55.12 174 PRO A O 1
ATOM 1386 N N . GLY A 1 175 ? -3.152 -15.568 14.846 1.00 56.41 175 GLY A N 1
ATOM 1387 C CA . GLY A 1 175 ? -4.085 -15.536 15.980 1.00 56.41 175 GLY A CA 1
ATOM 1388 C C . GLY A 1 175 ? -5.417 -16.240 15.700 1.00 56.41 175 GLY A C 1
ATOM 1389 O O . GLY A 1 175 ? -5.796 -16.446 14.551 1.00 56.41 175 GLY A O 1
ATOM 1390 N N . SER A 1 176 ? -6.131 -16.615 16.766 1.00 50.50 176 SER A N 1
ATOM 1391 C CA . SER A 1 176 ? -7.446 -17.280 16.721 1.00 50.50 176 SER A CA 1
ATOM 1392 C C . SER A 1 176 ? -8.574 -16.296 16.366 1.00 50.50 176 SER A C 1
ATOM 1394 O O . SER A 1 176 ? -9.557 -16.157 17.091 1.00 50.50 176 SER A O 1
ATOM 1396 N N . PHE A 1 177 ? -8.424 -15.559 15.267 1.00 53.31 177 PHE A N 1
ATOM 1397 C CA . PHE A 1 177 ? -9.490 -14.712 14.741 1.00 53.31 177 PHE A CA 1
ATOM 1398 C C . PHE A 1 177 ? -10.464 -15.566 13.918 1.00 53.31 177 PHE A C 1
ATOM 1400 O O . PHE A 1 177 ? -10.049 -16.445 13.171 1.00 53.31 177 PHE A O 1
ATOM 1407 N N . LEU A 1 178 ? -11.770 -15.282 14.014 1.00 50.38 178 LEU A N 1
ATOM 1408 C CA . LEU A 1 178 ? -12.839 -15.988 13.279 1.00 50.38 178 LEU A CA 1
ATOM 1409 C C . LEU A 1 178 ? -12.687 -15.925 11.740 1.00 50.38 178 LEU A C 1
ATOM 1411 O O . LEU A 1 178 ? -13.374 -16.646 11.020 1.00 50.38 178 LEU A O 1
ATOM 1415 N N . VAL A 1 179 ? -11.785 -15.078 11.233 1.00 56.38 179 VAL A N 1
ATOM 1416 C CA . VAL A 1 179 ? -11.450 -14.936 9.814 1.00 56.38 179 VAL A CA 1
ATOM 1417 C C . VAL A 1 179 ? -10.031 -15.465 9.592 1.00 56.38 179 VAL A C 1
ATOM 1419 O O . VAL A 1 179 ? -9.050 -14.834 9.971 1.00 56.38 179 VAL A O 1
ATOM 1422 N N . ASN A 1 180 ? -9.929 -16.641 8.968 1.00 57.22 180 ASN A N 1
ATOM 1423 C CA . ASN A 1 180 ? -8.668 -17.381 8.826 1.00 57.22 180 ASN A CA 1
ATOM 1424 C C . ASN A 1 180 ? -7.678 -16.774 7.811 1.00 57.22 180 ASN A C 1
ATOM 1426 O O . ASN A 1 180 ? -6.509 -17.153 7.812 1.00 57.22 180 ASN A O 1
ATOM 1430 N N . ALA A 1 181 ? -8.117 -15.857 6.943 1.00 62.22 181 ALA A N 1
ATOM 1431 C CA . ALA A 1 181 ? -7.310 -15.283 5.865 1.00 62.22 181 ALA A CA 1
ATOM 1432 C C . ALA A 1 181 ? -7.273 -13.753 5.934 1.00 62.22 181 ALA A C 1
ATOM 1434 O O . ALA A 1 181 ? -8.250 -13.115 6.327 1.00 62.22 181 ALA A O 1
ATOM 1435 N N . TYR A 1 182 ? -6.150 -13.158 5.523 1.00 66.19 182 TYR A N 1
ATOM 1436 C CA . TYR A 1 182 ? -6.031 -11.704 5.438 1.00 66.19 182 TYR A CA 1
ATOM 1437 C C . TYR A 1 182 ? -7.016 -11.163 4.382 1.00 66.19 182 TYR A C 1
ATOM 1439 O O . TYR A 1 182 ? -6.914 -11.564 3.218 1.00 66.19 182 TYR A O 1
ATOM 1447 N N . PRO A 1 183 ? -7.977 -10.294 4.752 1.00 69.94 183 PRO A N 1
ATOM 1448 C CA . PRO A 1 183 ? -9.019 -9.837 3.851 1.00 69.94 183 PRO A CA 1
ATOM 1449 C C . PRO A 1 183 ? -8.413 -8.888 2.821 1.00 69.94 183 PRO A C 1
ATOM 1451 O O . PRO A 1 183 ? -7.907 -7.818 3.160 1.00 69.94 183 PRO A O 1
ATOM 1454 N N . VAL A 1 184 ? -8.481 -9.285 1.554 1.00 76.44 184 VAL A N 1
ATOM 1455 C CA . VAL A 1 184 ? -8.096 -8.444 0.421 1.00 76.44 184 VAL A CA 1
ATOM 1456 C C . VAL A 1 184 ? -9.372 -7.979 -0.261 1.00 76.44 184 VAL A C 1
ATOM 1458 O O . VAL A 1 184 ? -10.159 -8.798 -0.730 1.00 76.44 184 VAL A O 1
ATOM 1461 N N . ILE A 1 185 ? -9.593 -6.668 -0.299 1.00 77.50 185 ILE A N 1
ATOM 1462 C CA . ILE A 1 185 ? -10.754 -6.061 -0.953 1.00 77.50 185 ILE A CA 1
ATOM 1463 C C . ILE A 1 185 ? -10.246 -5.402 -2.227 1.00 77.50 185 ILE A C 1
ATOM 1465 O O . ILE A 1 185 ? -9.408 -4.508 -2.160 1.00 77.50 185 ILE A O 1
ATOM 1469 N N . LEU A 1 186 ? -10.745 -5.847 -3.379 1.00 76.94 186 LEU A N 1
ATOM 1470 C CA . LEU A 1 186 ? -10.396 -5.248 -4.661 1.00 76.94 186 LEU A CA 1
ATOM 1471 C C . LEU A 1 186 ? -11.401 -4.135 -4.960 1.00 76.94 186 LEU A C 1
ATOM 1473 O O . LEU A 1 186 ? -12.574 -4.409 -5.216 1.00 76.94 186 LEU A O 1
ATOM 1477 N N . GLN A 1 187 ? -10.963 -2.880 -4.891 1.00 84.44 187 GLN A N 1
ATOM 1478 C CA . GLN A 1 187 ? -11.788 -1.742 -5.287 1.00 84.44 187 GLN A CA 1
ATOM 1479 C C . GLN A 1 187 ? -11.393 -1.293 -6.692 1.00 84.44 187 GLN A C 1
ATOM 1481 O O . GLN A 1 187 ? -10.226 -1.032 -6.970 1.00 84.44 187 GLN A O 1
ATOM 1486 N N . TRP A 1 188 ? -12.373 -1.154 -7.587 1.00 79.81 188 TRP A N 1
ATOM 1487 C CA . TRP A 1 188 ? -12.123 -0.699 -8.961 1.00 79.81 188 TRP A CA 1
ATOM 1488 C C . TRP A 1 188 ? -11.501 0.701 -9.025 1.00 79.81 188 TRP A C 1
ATOM 1490 O O . TRP A 1 188 ? -10.761 1.002 -9.957 1.00 79.81 188 TRP A O 1
ATOM 1500 N N . GLN A 1 189 ? -11.763 1.538 -8.019 1.00 84.81 189 GLN A N 1
ATOM 1501 C CA . GLN A 1 189 ? -11.149 2.861 -7.891 1.00 84.81 189 GLN A CA 1
ATOM 1502 C C . GLN A 1 189 ? -9.633 2.766 -7.683 1.00 84.81 189 GLN A C 1
ATOM 1504 O O . GLN A 1 189 ? -8.898 3.520 -8.312 1.00 84.81 189 GLN A O 1
ATOM 1509 N N . ASP A 1 190 ? -9.165 1.802 -6.887 1.00 82.69 190 ASP A N 1
ATOM 1510 C CA . ASP A 1 190 ? -7.734 1.582 -6.647 1.00 82.69 190 ASP A CA 1
ATOM 1511 C C . ASP A 1 190 ? -7.033 1.074 -7.913 1.00 82.69 190 ASP A C 1
ATOM 1513 O O . ASP A 1 190 ? -5.916 1.486 -8.229 1.00 82.69 190 ASP A O 1
ATOM 1517 N N . VAL A 1 191 ? -7.713 0.225 -8.690 1.00 82.56 191 VAL A N 1
ATOM 1518 C CA . VAL A 1 191 ? -7.209 -0.252 -9.987 1.00 82.56 191 VAL A CA 1
ATOM 1519 C C . VAL A 1 191 ? -7.086 0.909 -10.976 1.00 82.56 191 VAL A C 1
ATOM 1521 O O . VAL A 1 191 ? -6.046 1.062 -11.612 1.00 82.56 191 VAL A O 1
ATOM 1524 N N . LEU A 1 192 ? -8.110 1.762 -11.074 1.00 84.62 192 LEU A N 1
ATOM 1525 C CA . LEU A 1 192 ? -8.078 2.946 -11.937 1.00 84.62 192 LEU A CA 1
ATOM 1526 C C . LEU A 1 192 ? -6.998 3.943 -11.507 1.00 84.62 192 LEU A C 1
ATOM 1528 O O . LEU A 1 192 ? -6.284 4.456 -12.364 1.00 84.62 192 LEU A O 1
ATOM 1532 N N . ALA A 1 193 ? -6.842 4.181 -10.202 1.00 84.31 193 ALA A N 1
ATOM 1533 C CA . ALA A 1 193 ? -5.785 5.035 -9.669 1.00 84.31 193 ALA A CA 1
ATOM 1534 C C . ALA A 1 193 ? -4.391 4.488 -10.015 1.00 84.31 193 ALA A C 1
ATOM 1536 O O . ALA A 1 193 ? -3.526 5.242 -10.439 1.00 84.31 193 ALA A O 1
ATOM 1537 N N . THR A 1 194 ? -4.200 3.168 -9.936 1.00 83.75 194 THR A N 1
ATOM 1538 C CA . THR A 1 194 ? -2.930 2.516 -10.302 1.00 83.75 194 THR A CA 1
ATOM 1539 C C . THR A 1 194 ? -2.606 2.666 -11.793 1.00 83.75 194 THR A C 1
ATOM 1541 O O . THR A 1 194 ? -1.442 2.800 -12.158 1.00 83.75 194 THR A O 1
ATOM 1544 N N . ILE A 1 195 ? -3.621 2.651 -12.665 1.00 81.06 195 ILE A N 1
ATOM 1545 C CA . ILE A 1 195 ? -3.444 2.881 -14.109 1.00 81.06 195 ILE A CA 1
ATOM 1546 C C . ILE A 1 195 ? -3.151 4.358 -14.398 1.00 81.06 195 ILE A C 1
ATOM 1548 O O . ILE A 1 195 ? -2.366 4.663 -15.294 1.00 81.06 195 ILE A O 1
ATOM 1552 N N . ALA A 1 196 ? -3.798 5.267 -13.667 1.00 76.25 196 ALA A N 1
ATOM 1553 C CA . ALA A 1 196 ? -3.623 6.705 -13.836 1.00 76.25 196 ALA A CA 1
ATOM 1554 C C . ALA A 1 196 ? -2.252 7.204 -13.341 1.00 76.25 196 ALA A C 1
ATOM 1556 O O . ALA A 1 196 ? -1.744 8.177 -13.901 1.00 76.25 196 ALA A O 1
ATOM 1557 N N . GLY A 1 197 ? -1.656 6.505 -12.366 1.00 56.34 197 GLY A N 1
ATOM 1558 C CA . GLY A 1 197 ? -0.421 6.905 -11.688 1.00 56.34 197 GLY A CA 1
ATOM 1559 C C . GLY A 1 197 ? -0.691 7.769 -10.466 1.00 56.34 197 GLY A C 1
ATOM 1560 O O . GLY A 1 197 ? -1.340 8.827 -10.617 1.00 56.34 197 GLY A O 1
#